Protein AF-A0A421FD03-F1 (afdb_monomer_lite)

Structure (mmCIF, N/CA/C/O backbone):
data_AF-A0A421FD03-F1
#
_entry.id   AF-A0A421FD03-F1
#
loop_
_atom_site.group_PDB
_atom_site.id
_atom_site.type_symbol
_atom_site.label_atom_id
_atom_site.label_alt_id
_atom_site.label_comp_id
_atom_site.label_asym_id
_atom_site.label_entity_id
_atom_site.label_seq_id
_atom_site.pdbx_PDB_ins_code
_atom_site.Cartn_x
_atom_site.Cartn_y
_atom_site.Cartn_z
_atom_site.occupancy
_atom_site.B_iso_or_equiv
_atom_site.auth_seq_id
_atom_site.auth_comp_id
_atom_site.auth_asym_id
_atom_site.auth_atom_id
_atom_site.pdbx_PDB_model_num
ATOM 1 N N . MET A 1 1 ? 18.361 15.187 17.258 1.00 56.22 1 MET A N 1
ATOM 2 C CA . MET A 1 1 ? 17.135 15.905 16.854 1.00 56.22 1 MET A CA 1
ATOM 3 C C . MET A 1 1 ? 16.305 14.905 16.078 1.00 56.22 1 MET A C 1
ATOM 5 O O . MET A 1 1 ? 16.911 14.245 15.240 1.00 56.22 1 MET A O 1
ATOM 9 N N . PRO A 1 2 ? 15.013 14.724 16.385 1.00 76.81 2 PRO A N 1
ATOM 10 C CA . PRO A 1 2 ? 14.154 13.883 15.561 1.00 76.81 2 PRO A CA 1
ATOM 11 C C . PRO A 1 2 ? 14.148 14.443 14.135 1.00 76.81 2 PRO A C 1
ATOM 13 O O . PRO A 1 2 ? 13.981 15.648 13.941 1.00 76.81 2 PRO A O 1
ATOM 16 N N . HIS A 1 3 ? 14.430 13.586 13.161 1.00 87.69 3 HIS A N 1
ATOM 17 C CA . HIS A 1 3 ? 14.446 13.934 11.747 1.00 87.69 3 HIS A CA 1
ATOM 18 C C . HIS A 1 3 ? 13.138 13.447 11.127 1.00 87.69 3 HIS A C 1
ATOM 20 O O . HIS A 1 3 ? 12.757 12.291 11.304 1.00 87.69 3 HIS A O 1
ATOM 26 N N . GLN A 1 4 ? 12.413 14.364 10.490 1.00 92.38 4 GLN A N 1
ATOM 27 C CA . GLN A 1 4 ? 11.148 14.062 9.832 1.00 92.38 4 GLN A CA 1
ATOM 28 C C . GLN A 1 4 ? 11.436 13.356 8.506 1.00 92.38 4 GLN A C 1
ATOM 30 O O . GLN A 1 4 ? 12.135 13.903 7.657 1.00 92.38 4 GLN A O 1
ATOM 35 N N . VAL A 1 5 ? 10.883 12.158 8.334 1.00 87.88 5 VAL A N 1
ATOM 36 C CA . VAL A 1 5 ? 11.030 11.343 7.120 1.00 87.88 5 VAL A CA 1
ATOM 37 C C . VAL A 1 5 ? 9.892 11.606 6.149 1.00 87.88 5 VAL A C 1
ATOM 39 O O . VAL A 1 5 ? 10.114 11.700 4.944 1.00 87.88 5 VAL A O 1
ATOM 42 N N . LEU A 1 6 ? 8.669 11.724 6.670 1.00 85.44 6 LEU A N 1
ATOM 43 C CA . LEU A 1 6 ? 7.468 11.866 5.860 1.00 85.44 6 LEU A CA 1
ATOM 44 C C . LEU A 1 6 ? 6.515 12.891 6.471 1.00 85.44 6 LEU A C 1
ATOM 46 O O . LEU A 1 6 ? 6.323 12.952 7.686 1.00 85.44 6 LEU A O 1
ATOM 50 N N . ASN A 1 7 ? 5.894 13.671 5.594 1.00 89.94 7 ASN A N 1
ATOM 51 C CA . ASN A 1 7 ? 4.705 14.454 5.887 1.00 89.94 7 ASN A CA 1
ATOM 52 C C . ASN A 1 7 ? 3.625 14.039 4.883 1.00 89.94 7 ASN A C 1
ATOM 54 O O . ASN A 1 7 ? 3.782 14.291 3.686 1.00 89.94 7 ASN A O 1
ATOM 58 N N . TYR A 1 8 ? 2.584 13.356 5.352 1.00 84.50 8 TYR A N 1
ATOM 59 C CA . TYR A 1 8 ? 1.510 12.824 4.522 1.00 84.50 8 TYR A CA 1
ATOM 60 C C . TYR A 1 8 ? 0.158 13.196 5.128 1.00 84.50 8 TYR A C 1
ATOM 62 O O . TYR A 1 8 ? -0.300 12.563 6.079 1.00 84.50 8 TYR A O 1
ATOM 70 N N . HIS A 1 9 ? -0.473 14.229 4.563 1.00 88.88 9 HIS A N 1
ATOM 71 C CA . HIS A 1 9 ? -1.693 14.838 5.102 1.00 88.88 9 HIS A CA 1
ATOM 72 C C . HIS A 1 9 ? -1.522 15.212 6.583 1.00 88.88 9 HIS A C 1
ATOM 74 O O . HIS A 1 9 ? -0.657 16.025 6.904 1.00 88.88 9 HIS A O 1
ATOM 80 N N . ASP A 1 10 ? -2.313 14.609 7.467 1.00 83.75 10 ASP A N 1
ATOM 81 C CA . ASP A 1 10 ? -2.301 14.893 8.901 1.00 83.75 10 ASP A CA 1
ATOM 82 C C . ASP A 1 10 ? -1.266 14.048 9.665 1.00 83.75 10 ASP A C 1
ATOM 84 O O . ASP A 1 10 ? -1.161 14.148 10.886 1.00 83.75 10 ASP A O 1
ATOM 88 N N . VAL A 1 11 ? -0.466 13.235 8.961 1.00 89.75 11 VAL A N 1
ATOM 89 C CA . VAL A 1 11 ? 0.514 12.330 9.572 1.00 89.75 11 VAL A CA 1
ATOM 90 C C . VAL A 1 11 ? 1.939 12.790 9.318 1.00 89.75 11 VAL A C 1
ATOM 92 O O . VAL A 1 11 ? 2.369 13.003 8.182 1.00 89.75 11 VAL A O 1
ATOM 95 N N . GLN A 1 12 ? 2.712 12.874 10.397 1.00 91.56 12 GLN A N 1
ATOM 96 C CA . GLN A 1 12 ? 4.143 13.141 10.356 1.00 91.56 12 GLN A CA 1
ATOM 97 C C . GLN A 1 12 ? 4.885 11.924 10.897 1.00 91.56 12 GLN A C 1
ATOM 99 O O . GLN A 1 12 ? 4.678 11.538 12.043 1.00 91.56 12 GLN A O 1
ATOM 104 N N . LEU A 1 13 ? 5.752 11.336 10.072 1.00 89.81 13 LEU A N 1
ATOM 105 C CA . LEU A 1 13 ? 6.636 10.256 10.502 1.00 89.81 13 LEU A CA 1
ATOM 106 C C . LEU A 1 13 ? 8.055 10.783 10.664 1.00 89.81 13 LEU A C 1
ATOM 108 O O . LEU A 1 13 ? 8.599 11.441 9.771 1.00 89.81 13 LEU A O 1
ATOM 112 N N . TYR A 1 14 ? 8.670 10.438 11.784 1.00 92.56 14 TYR A N 1
ATOM 113 C CA . TYR A 1 14 ? 10.080 10.654 12.068 1.00 92.56 14 TYR A CA 1
ATOM 114 C C . TYR A 1 14 ? 10.869 9.354 11.891 1.00 92.56 14 TYR A C 1
ATOM 116 O O . TYR A 1 14 ? 10.292 8.269 11.813 1.00 92.56 14 TYR A O 1
ATOM 124 N N . ASP A 1 15 ? 12.202 9.446 11.876 1.00 90.62 15 ASP A N 1
ATOM 125 C CA . ASP A 1 15 ? 13.085 8.271 11.778 1.00 90.62 15 ASP A CA 1
ATOM 126 C C . ASP A 1 15 ? 12.716 7.181 12.803 1.00 90.62 15 ASP A C 1
ATOM 128 O O . ASP A 1 15 ? 12.777 5.992 12.496 1.00 90.62 15 ASP A O 1
ATOM 132 N N . SER A 1 16 ? 12.304 7.581 14.013 1.00 91.31 16 SER A N 1
ATOM 133 C CA . SER A 1 16 ? 11.880 6.663 15.074 1.00 91.31 16 SER A CA 1
ATOM 134 C C . SER A 1 16 ? 10.619 5.880 14.732 1.00 91.31 16 SER A C 1
ATOM 136 O O . SER A 1 16 ? 10.535 4.720 15.109 1.00 91.31 16 SER A O 1
ATOM 138 N N . ASP A 1 17 ? 9.667 6.488 14.022 1.00 90.88 17 ASP A N 1
ATOM 139 C CA . ASP A 1 17 ? 8.418 5.830 13.627 1.00 90.88 17 ASP A CA 1
ATOM 140 C C . ASP A 1 17 ? 8.682 4.861 12.469 1.00 90.88 17 ASP A C 1
ATOM 142 O O . ASP A 1 17 ? 8.240 3.716 12.479 1.00 90.88 17 ASP A O 1
ATOM 146 N N . VAL A 1 18 ? 9.480 5.297 11.487 1.00 85.69 18 VAL A N 1
ATOM 147 C CA . VAL A 1 18 ? 9.832 4.483 10.314 1.00 85.69 18 VAL A CA 1
ATOM 148 C C . VAL A 1 18 ? 10.676 3.264 10.707 1.00 85.69 18 VAL A C 1
ATOM 150 O O . VAL A 1 18 ? 10.530 2.186 10.126 1.00 85.69 18 VAL A O 1
ATOM 153 N N . ALA A 1 19 ? 11.526 3.397 11.729 1.00 86.12 19 ALA A N 1
ATOM 154 C CA . ALA A 1 19 ? 12.317 2.290 12.258 1.00 86.12 19 ALA A CA 1
ATOM 155 C C . ALA A 1 19 ? 11.452 1.135 12.802 1.00 86.12 19 ALA A C 1
ATOM 157 O O . ALA A 1 19 ? 11.894 -0.017 12.762 1.00 86.12 19 ALA A O 1
ATOM 158 N N . LEU A 1 20 ? 10.219 1.401 13.251 1.00 85.31 20 LEU A N 1
ATOM 159 C CA . LEU A 1 20 ? 9.311 0.371 13.776 1.00 85.31 20 LEU A CA 1
ATOM 160 C C . LEU A 1 20 ? 8.900 -0.635 12.694 1.00 85.31 20 LEU A C 1
ATOM 162 O O . LEU A 1 20 ? 8.799 -1.817 12.975 1.00 85.31 20 LEU A O 1
ATOM 166 N N . PHE A 1 21 ? 8.776 -0.211 11.432 1.00 78.94 21 PHE A N 1
ATOM 167 C CA . PHE A 1 21 ? 8.407 -1.102 10.319 1.00 78.94 21 PHE A CA 1
ATOM 168 C C . PHE A 1 21 ? 9.503 -2.096 9.917 1.00 78.94 21 PHE A C 1
ATOM 170 O O . PHE A 1 21 ? 9.254 -3.049 9.184 1.00 78.94 21 PHE A O 1
ATOM 177 N N . SER A 1 22 ? 10.745 -1.843 10.328 1.00 73.69 22 SER A N 1
ATOM 178 C CA . SER A 1 22 ? 11.909 -2.665 9.969 1.00 73.69 22 SER A CA 1
ATOM 179 C C . SER A 1 22 ? 12.529 -3.373 11.170 1.00 73.69 22 SER A C 1
ATOM 181 O O . SER A 1 22 ? 13.448 -4.179 11.013 1.00 73.69 22 SER A O 1
ATOM 183 N N . SER A 1 23 ? 12.013 -3.098 12.363 1.00 62.69 23 SER A N 1
ATOM 184 C CA . SER A 1 23 ? 12.397 -3.750 13.601 1.00 62.69 23 SER A CA 1
ATOM 185 C C . SER A 1 23 ? 11.237 -4.619 14.080 1.00 62.69 23 SER A C 1
ATOM 187 O O . SER A 1 23 ? 10.081 -4.336 13.808 1.00 62.69 23 SER A O 1
ATOM 189 N N . GLN A 1 24 ? 11.538 -5.719 14.764 1.00 75.25 24 GLN A N 1
ATOM 190 C CA . GLN A 1 24 ? 10.534 -6.604 15.372 1.00 75.25 24 GLN A CA 1
ATOM 191 C C . GLN A 1 24 ? 9.916 -5.925 16.613 1.00 75.25 24 GLN A C 1
ATOM 193 O O . GLN A 1 24 ? 10.058 -6.407 17.737 1.00 75.25 24 GLN A O 1
ATOM 198 N N . GLN A 1 25 ? 9.355 -4.731 16.422 1.00 78.25 25 GLN A N 1
ATOM 199 C CA . GLN A 1 25 ? 8.838 -3.820 17.437 1.00 78.25 25 GLN A CA 1
ATOM 200 C C . GLN A 1 25 ? 7.382 -3.474 17.135 1.00 78.25 25 GLN A C 1
ATOM 202 O O . GLN A 1 25 ? 6.924 -3.585 16.001 1.00 78.25 25 GLN A O 1
ATOM 207 N N . TRP A 1 26 ? 6.659 -3.032 18.161 1.00 83.50 26 TRP A N 1
ATOM 208 C CA . TRP A 1 26 ? 5.288 -2.567 18.001 1.00 83.50 26 TRP A CA 1
ATOM 209 C C . TRP A 1 26 ? 5.232 -1.285 17.189 1.00 83.50 26 TRP A C 1
ATOM 211 O O . TRP A 1 26 ? 5.995 -0.349 17.438 1.00 83.50 26 TRP A O 1
ATOM 221 N N . LEU A 1 27 ? 4.277 -1.233 16.263 1.00 88.81 27 LEU A N 1
ATOM 222 C CA . LEU A 1 27 ? 3.885 0.021 15.643 1.00 88.81 27 LEU A CA 1
ATOM 223 C C . LEU A 1 27 ? 3.280 0.940 16.709 1.00 88.81 27 LEU A C 1
ATOM 225 O O . LEU A 1 27 ? 2.578 0.496 17.621 1.00 88.81 27 LEU A O 1
ATOM 229 N N . ASN A 1 28 ? 3.580 2.228 16.598 1.00 90.31 28 ASN A N 1
ATOM 230 C CA . ASN A 1 28 ? 2.994 3.258 17.441 1.00 90.31 28 ASN A CA 1
ATOM 231 C C . ASN A 1 28 ? 1.798 3.922 16.744 1.00 90.31 28 ASN A C 1
ATOM 233 O O . ASN A 1 28 ? 1.500 3.648 15.579 1.00 90.31 28 ASN A O 1
ATOM 237 N N . ASP A 1 29 ? 1.155 4.841 17.456 1.00 91.19 29 ASP A N 1
ATOM 238 C CA . ASP A 1 29 ? 0.006 5.617 16.994 1.00 91.19 29 ASP A CA 1
ATOM 239 C C . ASP A 1 29 ? 0.266 6.264 15.626 1.00 91.19 29 ASP A C 1
ATOM 241 O O . ASP A 1 29 ? -0.553 6.140 14.720 1.00 91.19 29 ASP A O 1
ATOM 245 N N . ASN A 1 30 ? 1.437 6.889 15.439 1.00 91.62 30 ASN A N 1
ATOM 246 C CA . ASN A 1 30 ? 1.811 7.550 14.185 1.00 91.62 30 ASN A CA 1
ATOM 247 C C . ASN A 1 30 ? 1.924 6.564 13.015 1.00 91.62 30 ASN A C 1
ATOM 249 O O . ASN A 1 30 ? 1.459 6.858 11.915 1.00 91.62 30 ASN A O 1
ATOM 253 N N . ALA A 1 31 ? 2.531 5.396 13.239 1.00 90.81 31 ALA A N 1
ATOM 254 C CA . ALA A 1 31 ? 2.685 4.358 12.225 1.00 90.81 31 ALA A CA 1
ATOM 255 C C . ALA A 1 31 ? 1.331 3.759 11.805 1.00 90.81 31 ALA A C 1
ATOM 257 O O . ALA A 1 31 ? 1.082 3.578 10.611 1.00 90.81 31 ALA A O 1
ATOM 258 N N . ILE A 1 32 ? 0.439 3.508 12.768 1.00 90.69 32 ILE A N 1
ATOM 259 C CA . ILE A 1 32 ? -0.921 3.021 12.497 1.00 90.69 32 ILE A CA 1
ATOM 260 C C . ILE A 1 32 ? -1.730 4.097 11.769 1.00 90.69 32 ILE A C 1
ATOM 262 O O . ILE A 1 32 ? -2.330 3.820 10.729 1.00 90.69 32 ILE A O 1
ATOM 266 N N . ASN A 1 33 ? -1.695 5.339 12.257 1.00 92.69 33 ASN A N 1
ATOM 267 C CA . ASN A 1 33 ? -2.396 6.462 11.640 1.00 92.69 33 ASN A CA 1
ATOM 268 C C . ASN A 1 33 ? -1.928 6.706 10.201 1.00 92.69 33 ASN A C 1
ATOM 270 O O . ASN A 1 33 ? -2.748 6.928 9.315 1.00 92.69 33 ASN A O 1
ATOM 274 N N . PHE A 1 34 ? -0.621 6.591 9.937 1.00 92.75 34 PHE A N 1
ATOM 275 C CA . PHE A 1 34 ? -0.081 6.676 8.581 1.00 92.75 34 PHE A CA 1
ATOM 276 C C . PHE A 1 34 ? -0.762 5.685 7.640 1.00 92.75 34 PHE A C 1
ATOM 278 O O . PHE A 1 34 ? -1.205 6.077 6.561 1.00 92.75 34 PHE A O 1
ATOM 285 N N . TYR A 1 35 ? -0.880 4.419 8.043 1.00 89.19 35 TYR A N 1
ATOM 286 C CA . TYR A 1 35 ? -1.516 3.408 7.207 1.00 89.19 35 TYR A CA 1
ATOM 287 C C . TYR A 1 35 ? -3.012 3.679 7.002 1.00 89.19 35 TYR A C 1
ATOM 289 O O . TYR A 1 35 ? -3.505 3.592 5.876 1.00 89.19 35 TYR A O 1
ATOM 297 N N . LEU A 1 36 ? -3.732 4.064 8.059 1.00 89.69 36 LEU A N 1
ATOM 298 C CA . LEU A 1 36 ? -5.151 4.418 7.965 1.00 89.69 36 LEU A CA 1
ATOM 299 C C . LEU A 1 36 ? -5.376 5.608 7.027 1.00 89.69 36 LEU A C 1
ATOM 301 O O . LEU A 1 36 ? -6.232 5.550 6.145 1.00 89.69 36 LEU A O 1
ATOM 305 N N . GLN A 1 37 ? -4.560 6.653 7.140 1.00 89.44 37 GLN A N 1
ATOM 306 C CA . GLN A 1 37 ? -4.619 7.804 6.243 1.00 89.44 37 GLN A CA 1
ATOM 307 C C . GLN A 1 37 ? -4.231 7.432 4.815 1.00 89.44 37 GLN A C 1
ATOM 309 O O . GLN A 1 37 ? -4.898 7.832 3.863 1.00 89.44 37 GLN A O 1
ATOM 314 N N . TYR A 1 38 ? -3.205 6.604 4.631 1.00 88.50 38 TYR A N 1
ATOM 315 C CA . TYR A 1 38 ? -2.859 6.077 3.317 1.00 88.50 38 TYR A CA 1
ATOM 316 C C . TYR A 1 38 ? -4.048 5.347 2.671 1.00 88.50 38 TYR A C 1
ATOM 318 O O . TYR A 1 38 ? -4.373 5.619 1.513 1.00 88.50 38 TYR A O 1
ATOM 326 N N . LEU A 1 39 ? -4.754 4.486 3.412 1.00 83.38 39 LEU A N 1
ATOM 327 C CA . LEU A 1 39 ? -5.961 3.812 2.926 1.00 83.38 39 LEU A CA 1
ATOM 328 C C . LEU A 1 39 ? -7.092 4.792 2.600 1.00 83.38 39 LEU A C 1
ATOM 330 O O . LEU A 1 39 ? -7.674 4.692 1.520 1.00 83.38 39 LEU A O 1
ATOM 334 N N . ALA A 1 40 ? -7.384 5.746 3.488 1.00 84.81 40 ALA A N 1
ATOM 335 C CA . ALA A 1 40 ? -8.441 6.735 3.280 1.00 84.81 40 ALA A CA 1
ATOM 336 C C . ALA A 1 40 ? -8.240 7.509 1.967 1.00 84.81 40 ALA A C 1
ATOM 338 O O . ALA A 1 40 ? -9.164 7.627 1.158 1.00 84.81 40 ALA A O 1
ATOM 339 N N . GLN A 1 41 ? -7.008 7.967 1.723 1.00 83.56 41 GLN A N 1
ATOM 340 C CA . GLN A 1 41 ? -6.664 8.762 0.544 1.00 83.56 41 GLN A CA 1
ATOM 341 C C . GLN A 1 41 ? -6.605 7.921 -0.739 1.00 83.56 41 GLN A C 1
ATOM 343 O O . GLN A 1 41 ? -7.044 8.370 -1.794 1.00 83.56 41 GLN A O 1
ATOM 348 N N . THR A 1 42 ? -6.096 6.686 -0.673 1.00 79.44 42 THR A N 1
ATOM 349 C CA . THR A 1 42 ? -5.916 5.842 -1.872 1.00 79.44 42 THR A CA 1
ATOM 350 C C . THR A 1 42 ? -7.169 5.086 -2.297 1.00 79.44 42 THR A C 1
ATOM 352 O O . THR A 1 42 ? -7.296 4.714 -3.465 1.00 79.44 42 THR A O 1
ATOM 355 N N . ARG A 1 43 ? -8.096 4.829 -1.369 1.00 75.62 43 ARG A N 1
ATOM 356 C CA . ARG A 1 43 ? -9.335 4.085 -1.636 1.00 75.62 43 ARG A CA 1
ATOM 357 C C . ARG A 1 43 ? -10.571 4.980 -1.762 1.00 75.62 43 ARG A C 1
ATOM 359 O O . ARG A 1 43 ? -11.627 4.463 -2.110 1.00 75.62 43 ARG A O 1
ATOM 366 N N . CYS A 1 44 ? -10.440 6.291 -1.531 1.00 60.22 44 CYS A N 1
ATOM 367 C CA . CYS A 1 44 ? -11.521 7.284 -1.617 1.00 60.22 44 CYS A CA 1
ATOM 368 C C . CYS A 1 44 ? -12.774 6.890 -0.808 1.00 60.22 44 CYS A C 1
ATOM 370 O O . CYS A 1 44 ? -13.896 6.941 -1.312 1.00 60.22 44 CYS A O 1
ATOM 372 N N . LEU A 1 45 ? -12.581 6.476 0.445 1.00 71.88 45 LEU A N 1
ATOM 373 C CA . LEU A 1 45 ? -13.636 5.900 1.284 1.00 71.88 45 LEU A CA 1
ATOM 374 C C . LEU A 1 45 ? -14.461 6.985 2.001 1.00 71.88 45 LEU A C 1
ATOM 376 O O . LEU A 1 45 ? -14.266 7.245 3.183 1.00 71.88 45 LEU A O 1
ATOM 380 N N . SER A 1 46 ? -15.377 7.659 1.303 1.00 81.50 46 SER A N 1
ATOM 381 C CA . SER A 1 46 ? -16.152 8.769 1.895 1.00 81.50 46 SER A CA 1
ATOM 382 C C . SER A 1 46 ? -17.130 8.350 3.008 1.00 81.50 46 SER A C 1
ATOM 384 O O . SER A 1 46 ? -17.451 9.151 3.892 1.00 81.50 46 SER A O 1
ATOM 386 N N . ASP A 1 47 ? -17.604 7.106 2.962 1.00 89.06 47 ASP A N 1
ATOM 387 C CA . ASP A 1 47 ? -18.579 6.493 3.873 1.00 89.06 47 ASP A CA 1
ATOM 388 C C . ASP A 1 47 ? -17.940 5.565 4.923 1.00 89.06 47 ASP A C 1
ATOM 390 O O . ASP A 1 47 ? -18.651 5.005 5.762 1.00 89.06 47 ASP A O 1
ATOM 394 N N . VAL A 1 48 ? -16.608 5.441 4.925 1.00 91.75 48 VAL A N 1
ATOM 395 C CA . VAL A 1 48 ? -15.854 4.668 5.920 1.00 91.75 48 VAL A CA 1
ATOM 396 C C . VAL A 1 48 ? -15.057 5.615 6.806 1.00 91.75 48 VAL A C 1
ATOM 398 O O . VAL A 1 48 ? -14.325 6.477 6.325 1.00 91.75 48 VAL A O 1
ATOM 401 N N . LEU A 1 49 ? -15.185 5.452 8.118 1.00 94.69 49 LEU A N 1
ATOM 402 C CA . LEU A 1 49 ? -14.342 6.127 9.091 1.00 94.69 49 LEU A CA 1
ATOM 403 C C . LEU A 1 49 ? -13.162 5.220 9.426 1.00 94.69 49 LEU A C 1
ATOM 405 O O . LEU A 1 49 ? -13.355 4.123 9.940 1.00 94.69 49 LEU A O 1
ATOM 409 N N . LEU A 1 50 ? -11.949 5.700 9.169 1.00 94.06 50 LEU A N 1
ATOM 410 C CA . LEU A 1 50 ? -10.719 5.129 9.708 1.00 94.06 50 LEU A CA 1
ATOM 411 C C . LEU A 1 50 ? -10.261 6.050 10.840 1.00 94.06 50 LEU A C 1
ATOM 413 O O . LEU A 1 50 ? -9.754 7.139 10.579 1.00 94.06 50 LEU A O 1
ATOM 417 N N . MET A 1 51 ? -10.544 5.670 12.084 1.00 94.81 51 MET A N 1
ATOM 418 C CA . MET A 1 51 ? -10.336 6.552 13.231 1.00 94.81 51 MET A CA 1
ATOM 419 C C . MET A 1 51 ? -8.854 6.605 13.610 1.00 94.81 51 MET A C 1
ATOM 421 O O . MET A 1 51 ? -8.210 5.575 13.781 1.00 94.81 51 MET A O 1
ATOM 425 N N . ASP A 1 52 ? -8.317 7.812 13.755 1.00 94.00 52 ASP A N 1
ATOM 426 C CA . ASP A 1 52 ? -6.947 8.042 14.216 1.00 94.00 52 ASP A CA 1
ATOM 427 C C . ASP A 1 52 ? -6.786 7.551 15.677 1.00 94.00 52 ASP A C 1
ATOM 429 O O . ASP A 1 52 ? -7.619 7.905 16.521 1.00 94.00 52 ASP A O 1
ATOM 433 N N . PRO A 1 53 ? -5.738 6.770 16.019 1.00 93.25 53 PRO A N 1
ATOM 434 C CA . PRO A 1 53 ? -5.475 6.338 17.395 1.00 93.25 53 PRO A CA 1
ATOM 435 C C . PRO A 1 53 ? -5.465 7.479 18.428 1.00 93.25 53 PRO A C 1
ATOM 437 O O . PRO A 1 53 ? -5.960 7.317 19.545 1.00 93.25 53 PRO A O 1
ATOM 440 N N . SER A 1 54 ? -4.974 8.664 18.057 1.00 91.81 54 SER A N 1
ATOM 441 C CA . SER A 1 54 ? -4.964 9.848 18.923 1.00 91.81 54 SER A CA 1
ATOM 442 C C . SER A 1 54 ? -6.369 10.403 19.183 1.00 91.81 54 SER A C 1
ATOM 444 O O . SER A 1 54 ? -6.649 10.886 20.281 1.00 91.81 54 SER A O 1
ATOM 446 N N . VAL A 1 55 ? -7.285 10.267 18.220 1.00 93.56 55 VAL A N 1
ATOM 447 C CA . VAL A 1 55 ? -8.703 10.625 18.370 1.00 93.56 55 VAL A CA 1
ATOM 448 C C . VAL A 1 55 ? -9.403 9.611 19.278 1.00 93.56 55 VAL A C 1
ATOM 450 O O . VAL A 1 55 ? -10.209 10.013 20.113 1.00 93.56 55 VAL A O 1
ATOM 453 N N . VAL A 1 56 ? -9.060 8.319 19.196 1.00 95.19 56 VAL A N 1
ATOM 454 C CA . VAL A 1 56 ? -9.554 7.302 20.150 1.00 95.19 56 VAL A CA 1
ATOM 455 C C . VAL A 1 56 ? -9.076 7.617 21.571 1.00 95.19 56 VAL A C 1
ATOM 457 O O . VAL A 1 56 ? -9.862 7.584 22.515 1.00 95.19 56 VAL A O 1
ATOM 460 N N . SER A 1 57 ? -7.805 7.991 21.729 1.00 92.56 57 SER A N 1
ATOM 461 C CA . SER A 1 57 ? -7.249 8.424 23.017 1.00 92.56 57 SER A CA 1
ATOM 462 C C . SER A 1 57 ? -7.944 9.686 23.552 1.00 92.56 57 SER A C 1
ATOM 464 O O . SER A 1 57 ? -8.282 9.758 24.734 1.00 92.56 57 SER A O 1
ATOM 466 N N . CYS A 1 58 ? -8.231 10.661 22.681 1.00 92.31 58 CYS A N 1
ATOM 467 C CA . CYS A 1 58 ? -9.019 11.848 23.019 1.00 92.31 58 CYS A CA 1
ATOM 468 C C . CYS A 1 58 ? -10.419 11.470 23.528 1.00 92.31 58 CYS A C 1
ATOM 470 O O . CYS A 1 58 ? -10.787 11.849 24.639 1.00 92.31 58 CYS A O 1
ATOM 472 N N . LEU A 1 59 ? -11.139 10.627 22.781 1.00 94.50 59 LEU A N 1
ATOM 473 C CA . LEU A 1 59 ? -12.463 10.124 23.151 1.00 94.50 59 LEU A CA 1
ATOM 474 C C . LEU A 1 59 ? -12.470 9.467 24.541 1.00 94.50 59 LEU A C 1
ATOM 476 O O . LEU A 1 59 ? -13.390 9.675 25.322 1.00 94.50 59 LEU A O 1
ATOM 480 N N . LEU A 1 60 ? -11.451 8.665 24.855 1.00 93.69 60 LEU A N 1
ATOM 481 C CA . LEU A 1 60 ? -11.403 7.885 26.093 1.00 93.69 60 LEU A CA 1
ATOM 482 C C . LEU A 1 60 ? -10.969 8.662 27.338 1.00 93.69 60 LEU A C 1
ATOM 484 O O . LEU A 1 60 ? -11.197 8.171 28.450 1.00 93.69 60 LEU A O 1
ATOM 488 N N . HIS A 1 61 ? -10.262 9.778 27.171 1.00 89.88 61 HIS A N 1
ATOM 489 C CA . HIS A 1 61 ? -9.562 10.426 28.281 1.00 89.88 61 HIS A CA 1
ATOM 490 C C . HIS A 1 61 ? -9.740 11.939 28.376 1.00 89.88 61 HIS A C 1
ATOM 492 O O . HIS A 1 61 ? -9.285 12.522 29.358 1.00 89.88 61 HIS A O 1
ATOM 498 N N . GLN A 1 62 ? -10.314 12.574 27.357 1.00 89.25 62 GLN A N 1
ATOM 499 C CA . GLN A 1 62 ? -10.501 14.024 27.316 1.00 89.25 62 GLN A CA 1
ATOM 500 C C . GLN A 1 62 ? -11.968 14.423 27.143 1.00 89.25 62 GLN A C 1
ATOM 502 O O . GLN A 1 62 ? -12.287 15.554 27.471 1.00 89.25 62 GLN A O 1
ATOM 507 N N . CYS A 1 63 ? -12.847 13.528 26.673 1.00 91.44 63 CYS A N 1
ATOM 508 C CA . CYS A 1 63 ? -14.281 13.803 26.566 1.00 91.44 63 CYS A CA 1
ATOM 509 C C . CYS A 1 63 ? -15.026 13.431 27.860 1.00 91.44 63 CYS A C 1
ATOM 511 O O . CYS A 1 63 ? -15.215 12.251 28.174 1.00 91.44 63 CYS A O 1
ATOM 513 N N . GLU A 1 64 ? -15.502 14.439 28.582 1.00 90.12 64 GLU A N 1
ATOM 514 C CA . GLU A 1 64 ? -16.304 14.329 29.804 1.00 90.12 64 GLU A CA 1
ATOM 515 C C . GLU A 1 64 ? -17.711 14.931 29.632 1.00 90.12 64 GLU A C 1
ATOM 517 O O . GLU A 1 64 ? -18.666 14.419 30.224 1.00 90.12 64 GLU A O 1
ATOM 522 N N . GLU A 1 65 ? -17.858 15.972 28.803 1.00 90.94 65 GLU A N 1
ATOM 523 C CA . GLU A 1 65 ? -19.102 16.735 28.621 1.00 90.94 65 GLU A CA 1
ATOM 524 C C . GLU A 1 65 ? -19.747 16.526 27.235 1.00 90.94 65 GLU A C 1
ATOM 526 O O . GLU A 1 65 ? -19.087 16.200 26.251 1.00 90.94 65 GLU A O 1
ATOM 531 N N . GLU A 1 66 ? -21.075 16.680 27.146 1.00 88.75 66 GLU A N 1
ATOM 532 C CA . GLU A 1 66 ? -21.870 16.378 25.938 1.00 88.75 66 GLU A CA 1
ATOM 533 C C . GLU A 1 66 ? -21.447 17.199 24.706 1.00 88.75 66 GLU A C 1
ATOM 535 O O . GLU A 1 66 ? -21.478 16.694 23.582 1.00 88.75 66 GLU A O 1
ATOM 540 N N . ASP A 1 67 ? -21.025 18.446 24.906 1.00 90.44 67 ASP A N 1
ATOM 541 C CA . ASP A 1 67 ? -20.520 19.325 23.853 1.00 90.44 67 ASP A CA 1
ATOM 542 C C . ASP A 1 67 ? -19.166 18.861 23.297 1.00 90.44 67 ASP A C 1
ATOM 544 O O . ASP A 1 67 ? -18.976 18.891 22.083 1.00 90.44 67 ASP A O 1
ATOM 548 N N . GLU A 1 68 ? -18.271 18.330 24.134 1.00 93.31 68 GLU A N 1
ATOM 549 C CA . GLU A 1 68 ? -16.994 17.750 23.692 1.00 93.31 68 GLU A CA 1
ATOM 550 C C . GLU A 1 68 ? -17.209 16.522 22.793 1.00 93.31 68 GLU A C 1
ATOM 552 O O . GLU A 1 68 ? -16.555 16.380 21.754 1.00 93.31 68 GLU A O 1
ATOM 557 N N . TYR A 1 69 ? -18.164 15.652 23.148 1.00 93.50 69 TYR A N 1
ATOM 558 C CA . TYR A 1 69 ? -18.564 14.534 22.286 1.00 93.50 69 TYR A CA 1
ATOM 559 C C . TYR A 1 69 ? -19.176 15.035 20.971 1.00 93.50 69 TYR A C 1
ATOM 561 O O . TYR A 1 69 ? -18.859 14.504 19.905 1.00 93.50 69 TYR A O 1
ATOM 569 N N . ALA A 1 70 ? -20.036 16.056 21.017 1.00 90.75 70 ALA A N 1
ATOM 570 C CA . ALA A 1 70 ? -20.671 16.607 19.822 1.00 90.75 70 ALA A CA 1
ATOM 571 C C . ALA A 1 70 ? -19.649 17.234 18.857 1.00 90.75 70 ALA A C 1
ATOM 573 O O . ALA A 1 70 ? -19.717 16.988 17.648 1.00 90.75 70 ALA A O 1
ATOM 574 N N . ASP A 1 71 ? -18.676 17.982 19.380 1.00 92.12 71 ASP A N 1
ATOM 575 C CA . ASP A 1 71 ? -17.596 18.586 18.598 1.00 92.12 71 ASP A CA 1
ATOM 576 C C . ASP A 1 71 ? -16.716 17.513 17.942 1.00 92.12 71 ASP A C 1
ATOM 578 O O . ASP A 1 71 ? -16.450 17.572 16.733 1.00 92.12 71 ASP A O 1
ATOM 582 N N . LEU A 1 72 ? -16.322 16.484 18.702 1.00 93.94 72 LEU A N 1
ATOM 583 C CA . LEU A 1 72 ? -15.524 15.373 18.184 1.00 93.94 72 LEU A CA 1
ATOM 584 C C . LEU A 1 72 ? -16.278 14.600 17.092 1.00 93.94 72 LEU A C 1
ATOM 586 O O . LEU A 1 72 ? -15.740 14.350 16.012 1.00 93.94 72 LEU A O 1
ATOM 590 N N . ALA A 1 73 ? -17.545 14.260 17.333 1.00 92.31 73 ALA A N 1
ATOM 591 C CA . ALA A 1 73 ? -18.381 13.537 16.378 1.00 92.31 73 ALA A CA 1
ATOM 592 C C . ALA A 1 73 ? -18.644 14.351 15.099 1.00 92.31 73 ALA A C 1
ATOM 594 O O . ALA A 1 73 ? -18.676 13.792 13.995 1.00 92.31 73 ALA A O 1
ATOM 595 N N . GLY A 1 74 ? -18.803 15.671 15.239 1.00 90.62 74 GLY A N 1
ATOM 596 C CA . GLY A 1 74 ? -18.926 16.612 14.130 1.00 90.62 74 GLY A CA 1
ATOM 597 C C . GLY A 1 74 ? -17.677 16.631 13.250 1.00 90.62 74 GLY A C 1
ATOM 598 O O . GLY A 1 74 ? -17.793 16.526 12.028 1.00 90.62 74 GLY A O 1
ATOM 599 N N . GLY A 1 75 ? -16.488 16.675 13.861 1.00 91.19 75 GLY A N 1
ATOM 600 C CA . GLY A 1 75 ? -15.206 16.603 13.149 1.00 91.19 75 GLY A CA 1
ATOM 601 C C . GLY A 1 75 ? -15.010 15.300 12.364 1.00 91.19 75 GLY A C 1
ATOM 602 O O . GLY A 1 75 ? -14.411 15.310 11.290 1.00 91.19 75 GLY A O 1
ATOM 603 N N . LEU A 1 76 ? -15.573 14.191 12.852 1.00 92.62 76 LEU A N 1
ATOM 604 C CA . LEU A 1 76 ? -15.507 12.877 12.200 1.00 92.62 76 LEU A CA 1
ATOM 605 C C . LEU A 1 76 ? -16.578 12.666 11.115 1.00 92.62 76 LEU A C 1
ATOM 607 O O . LEU A 1 76 ? -16.571 11.634 10.438 1.00 92.62 76 LEU A O 1
ATOM 611 N N . ALA A 1 77 ? -17.504 13.620 10.942 1.00 92.38 77 ALA A N 1
ATOM 612 C CA . ALA A 1 77 ? -18.648 13.518 10.032 1.00 92.38 77 ALA A CA 1
ATOM 613 C C . ALA A 1 77 ? -19.414 12.189 10.199 1.00 92.38 77 ALA A C 1
ATOM 615 O O . ALA A 1 77 ? -19.771 11.518 9.227 1.00 92.38 77 ALA A O 1
ATOM 616 N N . LEU A 1 78 ? -19.631 11.786 11.455 1.00 92.06 78 LEU A N 1
ATOM 617 C CA . LEU A 1 78 ? -20.053 10.433 11.833 1.00 92.06 78 LEU A CA 1
ATOM 618 C C . LEU A 1 78 ? -21.461 10.052 11.333 1.00 92.06 78 LEU A C 1
ATOM 620 O O . LEU A 1 78 ? -21.758 8.872 11.141 1.00 92.06 78 LEU A O 1
ATOM 624 N N . LYS A 1 79 ? -22.314 11.049 11.057 1.00 90.75 79 LYS A N 1
ATOM 625 C CA . LYS A 1 79 ? -23.637 10.863 10.430 1.00 90.75 79 LYS A CA 1
ATOM 626 C C . LYS A 1 79 ? -23.559 10.236 9.038 1.00 90.75 79 LYS A C 1
ATOM 628 O O . LYS A 1 79 ? -24.477 9.524 8.646 1.00 90.75 79 LYS A O 1
ATOM 633 N N . ASP A 1 80 ? -22.466 10.478 8.322 1.00 91.12 80 ASP A N 1
ATOM 634 C CA . ASP A 1 80 ? -22.298 10.059 6.929 1.00 91.12 80 ASP A CA 1
ATOM 635 C C . ASP A 1 80 ? -21.537 8.727 6.800 1.00 91.12 80 ASP A C 1
ATOM 637 O O . ASP A 1 80 ? -21.188 8.317 5.693 1.00 91.12 80 ASP A O 1
ATOM 641 N N . LYS A 1 81 ? -21.216 8.069 7.922 1.00 93.12 81 LYS A N 1
ATOM 642 C CA . LYS A 1 81 ? -20.338 6.892 7.966 1.00 93.12 81 LYS A CA 1
ATOM 643 C C . LYS A 1 81 ? -21.145 5.619 8.197 1.00 93.12 81 LYS A C 1
ATOM 645 O O . LYS A 1 81 ? -21.822 5.497 9.215 1.00 93.12 81 LYS A O 1
ATOM 650 N N . GLN A 1 82 ? -21.039 4.671 7.268 1.00 92.88 82 GLN A N 1
ATOM 651 C CA . GLN A 1 82 ? -21.688 3.354 7.342 1.00 92.88 82 GLN A CA 1
ATOM 652 C C . GLN A 1 82 ? -20.810 2.311 8.037 1.00 92.88 82 GLN A C 1
ATOM 654 O O . GLN A 1 82 ? -21.313 1.380 8.662 1.00 92.88 82 GLN A O 1
ATOM 659 N N . LEU A 1 83 ? -19.491 2.480 7.942 1.00 93.50 83 LEU A N 1
ATOM 660 C CA . LEU A 1 83 ? -18.501 1.574 8.506 1.00 93.50 83 LEU A CA 1
ATOM 661 C C . LEU A 1 83 ? -17.467 2.385 9.283 1.00 93.50 83 LEU A C 1
ATOM 663 O O . LEU A 1 83 ? -16.921 3.350 8.755 1.00 93.50 83 LEU A O 1
ATOM 667 N N . CYS A 1 84 ? -17.186 2.005 10.526 1.00 96.12 84 CYS A N 1
ATOM 668 C CA . CYS A 1 84 ? -16.163 2.650 11.347 1.00 96.12 84 CYS A CA 1
ATOM 669 C C . CYS A 1 84 ? -15.137 1.614 11.807 1.00 96.12 84 CYS A C 1
ATOM 671 O O . CYS A 1 84 ? -15.498 0.633 12.453 1.00 96.12 84 CYS A O 1
ATOM 673 N N . LEU A 1 85 ? -13.870 1.844 11.475 1.00 95.88 85 LEU A N 1
ATOM 674 C CA . LEU A 1 85 ? -12.718 1.073 11.921 1.00 95.88 85 LEU A CA 1
ATOM 675 C C . LEU A 1 85 ? -12.002 1.891 12.989 1.00 95.88 85 LEU A C 1
ATOM 677 O O . LEU A 1 85 ? -11.548 3.007 12.730 1.00 95.88 85 LEU A O 1
ATOM 681 N N . ILE A 1 86 ? -11.933 1.335 14.190 1.00 97.44 86 ILE A N 1
ATOM 682 C CA . ILE A 1 86 ? -11.479 2.019 15.392 1.00 97.44 86 ILE A CA 1
ATOM 683 C C . ILE A 1 86 ? -10.309 1.216 15.967 1.00 97.44 86 ILE A C 1
ATOM 685 O O . ILE A 1 86 ? -10.518 0.094 16.438 1.00 97.44 86 ILE A O 1
ATOM 689 N N . PRO A 1 87 ? -9.075 1.743 15.920 1.00 95.94 87 PRO A N 1
ATOM 690 C CA . PRO A 1 87 ? -7.931 1.111 16.561 1.00 95.94 87 PRO A CA 1
ATOM 691 C C . PRO A 1 87 ? -8.172 0.965 18.060 1.00 95.94 87 PRO A C 1
ATOM 693 O O . PRO A 1 87 ? -8.581 1.910 18.733 1.00 95.94 87 PRO A O 1
ATOM 696 N N . VAL A 1 88 ? -7.902 -0.223 18.583 1.00 95.88 88 VAL A N 1
ATOM 697 C CA . VAL A 1 88 ? -8.022 -0.531 20.004 1.00 95.88 88 VAL A CA 1
ATOM 698 C C . VAL A 1 88 ? -6.629 -0.668 20.585 1.00 95.88 88 VAL A C 1
ATOM 700 O O . VAL A 1 88 ? -5.821 -1.453 20.097 1.00 95.88 88 VAL A O 1
ATOM 703 N N . SER A 1 89 ? -6.380 0.076 21.654 1.00 93.62 89 SER A N 1
ATOM 704 C CA . SER A 1 89 ? -5.190 -0.031 22.490 1.00 93.62 89 SER A CA 1
ATOM 705 C C . SER A 1 89 ? -5.616 -0.401 23.908 1.00 93.62 89 SER A C 1
ATOM 707 O O . SER A 1 89 ? -6.662 0.039 24.384 1.00 93.62 89 SER A O 1
ATOM 709 N N . ASP A 1 90 ? -4.800 -1.194 24.595 1.00 91.81 90 ASP A N 1
ATOM 710 C CA . ASP A 1 90 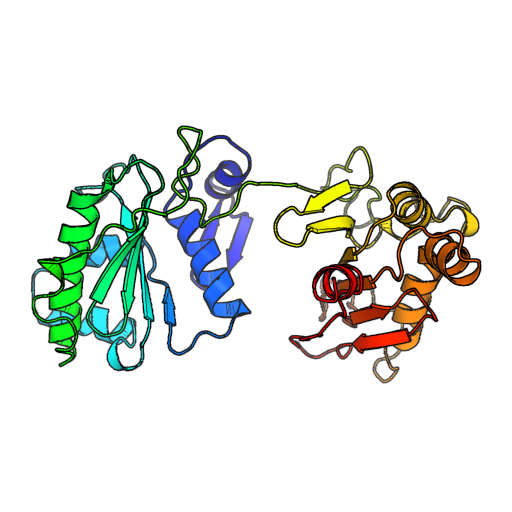? -4.889 -1.448 26.039 1.00 91.81 90 ASP A CA 1
ATOM 711 C C . ASP A 1 90 ? -4.357 -0.307 26.922 1.00 91.81 90 ASP A C 1
ATOM 713 O O . ASP A 1 90 ? -4.282 -0.457 28.140 1.00 91.81 90 ASP A O 1
ATOM 717 N N . ASN A 1 91 ? -3.991 0.841 26.347 1.00 90.44 91 ASN A N 1
ATOM 718 C CA . ASN A 1 91 ? -3.554 1.984 27.132 1.00 90.44 91 ASN A CA 1
ATOM 719 C C . ASN A 1 91 ? -4.705 2.550 27.990 1.00 90.44 91 ASN A C 1
ATOM 721 O O . ASN A 1 91 ? -5.741 2.989 27.489 1.00 90.44 91 ASN A O 1
ATOM 725 N N . GLU A 1 92 ? -4.505 2.590 29.308 1.00 87.50 92 GLU A N 1
ATOM 726 C CA . GLU A 1 92 ? -5.518 3.052 30.260 1.00 87.50 92 GLU A CA 1
ATOM 727 C C . GLU A 1 92 ? -5.387 4.530 30.661 1.00 87.50 92 GLU A C 1
ATOM 729 O O . GLU A 1 92 ? -6.280 5.043 31.341 1.00 87.50 92 GLU A O 1
ATOM 734 N N . ALA A 1 93 ? -4.335 5.241 30.237 1.00 84.88 93 ALA A N 1
ATOM 735 C CA . ALA A 1 93 ? -4.079 6.618 30.668 1.00 84.88 93 ALA A CA 1
ATOM 736 C C . ALA A 1 93 ? -3.501 7.530 29.570 1.00 84.88 93 ALA A C 1
ATOM 738 O O . ALA A 1 93 ? -2.778 7.094 28.672 1.00 84.88 93 ALA A O 1
ATOM 739 N N . LEU A 1 94 ? -3.729 8.843 29.702 1.00 78.69 94 LEU A N 1
ATOM 740 C CA . LEU A 1 94 ? -3.068 9.855 28.869 1.00 78.69 94 LEU A CA 1
ATOM 741 C C . LEU A 1 94 ? -1.547 9.775 29.028 1.00 78.69 94 LEU A C 1
ATOM 743 O O . LEU A 1 94 ? -1.019 9.910 30.132 1.00 78.69 94 LEU A O 1
ATOM 747 N N . GLY A 1 95 ? -0.845 9.559 27.915 1.00 71.81 95 GLY A N 1
ATOM 748 C CA . GLY A 1 95 ? 0.608 9.366 27.905 1.00 71.81 95 GLY A CA 1
ATOM 749 C C . GLY A 1 95 ? 1.075 8.037 28.514 1.00 71.81 95 GLY A C 1
ATOM 750 O O . GLY A 1 95 ? 2.267 7.884 28.789 1.00 71.81 95 GLY A O 1
ATOM 751 N N . GLY A 1 96 ? 0.156 7.098 28.756 1.00 76.38 96 GLY A N 1
ATOM 752 C CA . GLY A 1 96 ? 0.479 5.730 29.139 1.00 76.38 96 GLY A CA 1
ATOM 753 C C . GLY A 1 96 ? 1.091 4.930 27.985 1.00 76.38 96 GLY A C 1
ATOM 754 O O . GLY A 1 96 ? 1.252 5.420 26.869 1.00 76.38 96 GLY A O 1
ATOM 755 N N . GLN A 1 97 ? 1.487 3.693 28.281 1.00 78.62 97 GLN A N 1
ATOM 756 C CA . GLN A 1 97 ? 2.061 2.774 27.299 1.00 78.62 97 GLN A CA 1
ATOM 757 C C . GLN A 1 97 ? 1.022 1.717 26.939 1.00 78.62 97 GLN A C 1
ATOM 759 O O . GLN A 1 97 ? 0.403 1.144 27.833 1.00 78.62 97 GLN A O 1
ATOM 764 N N . SER A 1 98 ? 0.872 1.451 25.645 1.00 85.62 98 SER A N 1
ATOM 765 C CA . SER A 1 98 ? 0.125 0.300 25.144 1.00 85.62 98 SER A CA 1
ATOM 766 C C . SER A 1 98 ? 1.046 -0.908 25.024 1.00 85.62 98 SER A C 1
ATOM 768 O O . SER A 1 98 ? 2.224 -0.755 24.687 1.00 85.62 98 SER A O 1
ATOM 770 N N . SER A 1 99 ? 0.509 -2.096 25.291 1.00 86.50 99 SER A N 1
ATOM 771 C CA . SER A 1 99 ? 1.173 -3.368 25.042 1.00 86.50 99 SER A CA 1
ATOM 772 C C . SER A 1 99 ? 0.567 -4.187 23.906 1.00 86.50 99 SER A C 1
ATOM 774 O O . SER A 1 99 ? 1.193 -5.140 23.442 1.00 86.50 99 SER A O 1
ATOM 776 N N . HIS A 1 100 ? -0.622 -3.816 23.423 1.00 91.19 100 HIS A N 1
ATOM 777 C CA . HIS A 1 100 ? -1.290 -4.558 22.363 1.00 91.19 100 HIS A CA 1
ATOM 778 C C . HIS A 1 100 ? -2.258 -3.697 21.550 1.00 91.19 100 HIS A C 1
ATOM 780 O O . HIS A 1 100 ? -3.076 -2.961 22.109 1.00 91.19 100 HIS A O 1
ATOM 786 N N . TRP A 1 101 ? -2.209 -3.859 20.228 1.00 93.44 101 TRP A N 1
ATOM 787 C CA . TRP A 1 101 ? -3.176 -3.282 19.301 1.00 93.44 101 TRP A CA 1
ATOM 788 C C . TRP A 1 101 ? -4.176 -4.337 18.839 1.00 93.44 101 TRP A C 1
ATOM 790 O O . TRP A 1 101 ? -3.838 -5.498 18.628 1.00 93.44 101 TRP A O 1
ATOM 800 N N . SER A 1 102 ? -5.419 -3.924 18.659 1.00 94.69 102 SER A N 1
ATOM 801 C CA . SER A 1 102 ? -6.447 -4.714 17.988 1.00 94.69 102 SER A CA 1
ATOM 802 C C . SER A 1 102 ? -7.397 -3.773 17.239 1.00 94.69 102 SER A C 1
ATOM 804 O O . SER A 1 102 ? -7.162 -2.561 17.184 1.00 94.69 102 SER A O 1
ATOM 806 N N . LEU A 1 103 ? -8.451 -4.298 16.615 1.00 95.44 103 LEU A N 1
ATOM 807 C CA . LEU A 1 103 ? -9.364 -3.502 15.798 1.00 95.44 103 LEU A CA 1
ATOM 808 C C . LEU A 1 103 ? -10.810 -3.707 16.239 1.00 95.44 103 LEU A C 1
ATOM 810 O O . LEU A 1 103 ? -11.300 -4.832 16.318 1.00 95.44 103 LEU A O 1
ATOM 814 N N . LEU A 1 104 ? -11.517 -2.605 16.468 1.00 97.44 104 LEU A N 1
ATOM 815 C CA . LEU A 1 104 ? -12.956 -2.590 16.678 1.00 97.44 104 LEU A CA 1
ATOM 816 C C . LEU A 1 104 ? -13.639 -2.065 15.417 1.00 97.44 104 LEU A C 1
ATOM 818 O O . LEU A 1 104 ? -13.304 -1.001 14.901 1.00 97.44 104 LEU A O 1
ATOM 822 N N . LEU A 1 105 ? -14.614 -2.817 14.926 1.00 96.56 105 LEU A N 1
ATOM 823 C CA . LEU A 1 105 ? -15.417 -2.475 13.766 1.00 96.56 105 LEU A CA 1
ATOM 824 C C . LEU A 1 105 ? -16.846 -2.196 14.217 1.00 96.56 105 LEU A C 1
ATOM 826 O O . LEU A 1 105 ? -17.463 -3.046 14.853 1.00 96.56 105 LEU A O 1
ATOM 830 N N . PHE A 1 106 ? -17.382 -1.035 13.850 1.00 97.19 106 PHE A N 1
ATOM 831 C CA . PHE A 1 106 ? -18.802 -0.724 13.984 1.00 97.19 106 PHE A CA 1
ATOM 832 C C . PHE A 1 106 ? -19.455 -0.656 12.605 1.00 97.19 106 PHE A C 1
ATOM 834 O O . PHE A 1 106 ? -19.018 0.114 11.745 1.00 97.19 106 PHE A O 1
ATOM 841 N N . GLN A 1 107 ? -20.507 -1.446 12.402 1.00 95.19 107 GLN A N 1
ATOM 842 C CA . GLN A 1 107 ? -21.283 -1.470 11.165 1.00 95.19 107 GLN A CA 1
ATOM 843 C C . GLN A 1 107 ? -22.705 -1.957 11.453 1.00 95.19 107 GLN A C 1
ATOM 845 O O . GLN A 1 107 ? -22.878 -2.923 12.192 1.00 95.19 107 GLN A O 1
ATOM 850 N N . ASP A 1 108 ? -23.705 -1.313 10.846 1.00 91.88 108 ASP A N 1
ATOM 851 C CA . ASP A 1 108 ? -25.119 -1.714 10.922 1.00 91.88 108 ASP A CA 1
ATOM 852 C C . ASP A 1 108 ? -25.639 -1.902 12.362 1.00 91.88 108 ASP A C 1
ATOM 854 O O . ASP A 1 108 ? -26.436 -2.796 12.632 1.00 91.88 108 ASP A O 1
ATOM 858 N N . GLY A 1 109 ? -25.175 -1.072 13.305 1.00 93.94 109 GLY A N 1
ATOM 859 C CA . GLY A 1 109 ? -25.577 -1.162 14.713 1.00 93.94 109 GLY A CA 1
ATOM 860 C C . GLY A 1 109 ? -24.838 -2.214 15.543 1.00 93.94 109 GLY A C 1
ATOM 861 O O . GLY A 1 109 ? -25.162 -2.401 16.712 1.00 93.94 109 GLY A O 1
ATOM 862 N N . HIS A 1 110 ? -23.839 -2.892 14.975 1.00 96.12 110 HIS A N 1
ATOM 863 C CA . HIS A 1 110 ? -23.117 -3.979 15.633 1.00 96.12 110 HIS A CA 1
ATOM 864 C C . HIS A 1 110 ? -21.625 -3.680 15.779 1.00 96.12 110 HIS A C 1
ATOM 866 O O . HIS A 1 110 ? -20.986 -3.165 14.856 1.00 96.12 110 HIS A O 1
ATOM 872 N N . PHE A 1 111 ? -21.060 -4.070 16.924 1.00 98.19 111 PHE A N 1
ATOM 873 C CA . PHE A 1 111 ? -19.623 -4.039 17.177 1.00 98.19 111 PHE A CA 1
ATOM 874 C C . PHE A 1 111 ? -19.007 -5.425 16.995 1.00 98.19 111 PHE A C 1
ATOM 876 O O . PHE A 1 111 ? -19.436 -6.388 17.626 1.00 98.19 111 PHE A O 1
ATOM 883 N N . ARG A 1 112 ? -17.951 -5.506 16.185 1.00 96.50 112 ARG A N 1
ATOM 884 C CA . ARG A 1 112 ? -17.116 -6.700 16.013 1.00 96.50 112 ARG A CA 1
ATOM 885 C C . ARG A 1 112 ? -15.676 -6.382 16.383 1.00 96.50 112 ARG A C 1
ATOM 887 O O . ARG A 1 112 ? -15.130 -5.384 15.919 1.00 96.50 112 ARG A O 1
ATOM 894 N N . HIS A 1 113 ? -15.064 -7.216 17.208 1.00 96.81 113 HIS A N 1
ATOM 895 C CA . HIS A 1 113 ? -13.698 -7.043 17.683 1.00 96.81 113 HIS A CA 1
ATOM 896 C C . HIS A 1 113 ? -12.780 -8.101 17.068 1.00 96.81 113 HIS A C 1
ATOM 898 O O . HIS A 1 113 ? -12.992 -9.303 17.230 1.00 96.81 113 HIS A O 1
ATOM 904 N N . PHE A 1 114 ? -11.756 -7.630 16.364 1.00 93.19 114 PHE A N 1
ATOM 905 C CA . PHE A 1 114 ? -10.723 -8.439 15.734 1.00 93.19 114 PHE A CA 1
ATOM 906 C C . PHE A 1 114 ? -9.444 -8.297 16.545 1.00 93.19 114 PHE A C 1
ATOM 908 O O . PHE A 1 114 ? -8.902 -7.198 16.661 1.00 93.19 114 PHE A O 1
ATOM 915 N N . ASP A 1 115 ? -8.964 -9.405 17.099 1.00 92.62 115 ASP A N 1
ATOM 916 C CA . ASP A 1 115 ? -7.798 -9.424 17.974 1.00 92.62 115 ASP A CA 1
ATOM 917 C C . ASP A 1 115 ? -6.878 -10.582 17.605 1.00 92.62 115 ASP A C 1
ATOM 919 O O . ASP A 1 115 ? -7.269 -11.751 17.662 1.00 92.62 115 ASP A O 1
ATOM 923 N N . SER A 1 116 ? -5.639 -10.250 17.258 1.00 88.69 116 SER A N 1
ATOM 924 C CA . SER A 1 116 ? -4.621 -11.214 16.862 1.00 88.69 116 SER A CA 1
ATOM 925 C C . SER A 1 116 ? -3.992 -11.975 18.031 1.00 88.69 116 SER A C 1
ATOM 927 O O . SER A 1 116 ? -3.160 -12.847 17.796 1.00 88.69 116 SER A O 1
ATOM 929 N N . SER A 1 117 ? -4.358 -11.675 19.281 1.00 89.56 117 SER A N 1
ATOM 930 C CA . SER A 1 117 ? -3.774 -12.253 20.496 1.00 89.56 117 SER A CA 1
ATOM 931 C C . SER A 1 117 ? -4.846 -12.807 21.440 1.00 89.56 117 SER A C 1
ATOM 933 O O . SER A 1 117 ? -4.967 -12.411 22.599 1.00 89.56 117 SER A O 1
ATOM 935 N N . GLY A 1 118 ? -5.668 -13.735 20.946 1.00 83.75 118 GLY A N 1
ATOM 936 C CA . GLY A 1 118 ? -6.612 -14.500 21.769 1.00 83.75 118 GLY A CA 1
ATOM 937 C C . GLY A 1 118 ? -7.639 -13.654 22.534 1.00 83.75 118 GLY A C 1
ATOM 938 O O . GLY A 1 118 ? -8.128 -14.083 23.582 1.00 83.75 118 GLY A O 1
ATOM 939 N N . GLY A 1 119 ? -7.958 -12.453 22.040 1.00 86.00 119 GLY A N 1
ATOM 940 C CA . GLY A 1 119 ? -8.872 -11.523 22.700 1.00 86.00 119 GLY A CA 1
ATOM 941 C C . GLY A 1 119 ? -8.274 -10.783 23.901 1.00 86.00 119 GLY A C 1
ATOM 942 O O . GLY A 1 119 ? -9.006 -10.474 24.846 1.00 86.00 119 GLY A O 1
ATOM 943 N N . HIS A 1 120 ? -6.967 -10.514 23.892 1.00 91.38 120 HIS A N 1
ATOM 944 C CA . HIS A 1 120 ? -6.277 -9.684 24.883 1.00 91.38 120 HIS A CA 1
ATOM 945 C C . HIS A 1 120 ? -7.019 -8.362 25.148 1.00 91.38 120 HIS A C 1
ATOM 947 O O . HIS A 1 120 ? -7.275 -8.003 26.296 1.00 91.38 120 HIS A O 1
ATOM 953 N N . ASN A 1 121 ? -7.454 -7.682 24.090 1.00 95.25 121 ASN A N 1
ATOM 954 C CA . ASN A 1 121 ? -8.073 -6.363 24.143 1.00 95.25 121 ASN A CA 1
ATOM 955 C C . ASN A 1 121 ? -9.594 -6.390 24.349 1.00 95.25 121 ASN A C 1
ATOM 957 O O . ASN A 1 121 ? -10.242 -5.356 24.212 1.00 95.25 121 ASN A O 1
ATOM 961 N N . LYS A 1 122 ? -10.197 -7.520 24.749 1.00 95.31 122 LYS A N 1
ATOM 962 C CA . LYS A 1 122 ? -11.653 -7.627 25.002 1.00 95.31 122 LYS A CA 1
ATOM 963 C C . LYS A 1 122 ? -12.204 -6.530 25.916 1.00 95.31 122 LYS A C 1
ATOM 965 O O . LYS A 1 122 ? -13.301 -6.022 25.692 1.00 95.31 122 LYS A O 1
ATOM 970 N N . HIS A 1 123 ? -11.477 -6.193 26.982 1.00 95.50 123 HIS A N 1
ATOM 971 C CA . HIS A 1 123 ? -11.905 -5.143 27.909 1.00 95.50 123 HIS A CA 1
ATOM 972 C C . HIS A 1 123 ? -11.810 -3.754 27.264 1.00 95.50 123 HIS A C 1
ATOM 974 O O . HIS A 1 123 ? -12.783 -3.000 27.284 1.00 95.50 123 HIS A O 1
ATOM 980 N N . SER A 1 124 ? -10.674 -3.461 26.633 1.00 96.69 124 SER A N 1
ATOM 981 C CA . SER A 1 124 ? -10.398 -2.205 25.931 1.00 96.69 124 SER A CA 1
ATOM 982 C C . SER A 1 124 ? -11.390 -1.953 24.794 1.00 96.69 124 SER A C 1
ATOM 984 O O . SER A 1 124 ? -11.934 -0.858 24.681 1.00 96.69 124 SER A O 1
ATOM 986 N N . ALA A 1 125 ? -11.710 -2.986 24.014 1.00 97.25 125 ALA A N 1
ATOM 987 C CA . ALA A 1 125 ? -12.689 -2.937 22.935 1.00 97.25 125 ALA A CA 1
ATOM 988 C C . ALA A 1 125 ? -14.090 -2.578 23.447 1.00 97.25 125 ALA A C 1
ATOM 990 O O . ALA A 1 125 ? -14.735 -1.696 22.886 1.00 97.25 125 ALA A O 1
ATOM 991 N N . ARG A 1 126 ? -14.547 -3.190 24.551 1.00 97.50 126 ARG A N 1
ATOM 992 C CA . ARG A 1 126 ? -15.833 -2.831 25.180 1.00 97.50 126 ARG A CA 1
ATOM 993 C C . ARG A 1 126 ? -15.842 -1.401 25.701 1.00 97.50 126 ARG A C 1
ATOM 995 O O . ARG A 1 126 ? -16.817 -0.688 25.496 1.00 97.50 126 ARG A O 1
ATOM 1002 N N . ARG A 1 127 ? -14.756 -0.965 26.339 1.00 96.88 127 ARG A N 1
ATOM 1003 C CA . ARG A 1 127 ? -14.623 0.412 26.831 1.00 96.88 127 ARG A CA 1
ATOM 1004 C C . ARG A 1 127 ? -14.698 1.428 25.685 1.00 96.88 127 ARG A C 1
ATOM 1006 O O . ARG A 1 127 ? -15.409 2.422 25.802 1.00 96.88 127 ARG A O 1
ATOM 1013 N N . ILE A 1 128 ? -14.006 1.169 24.575 1.00 97.75 128 ILE A N 1
ATOM 1014 C CA . ILE A 1 128 ? -14.076 2.010 23.372 1.00 97.75 128 ILE A CA 1
ATOM 1015 C C . ILE A 1 128 ? -15.479 1.974 22.770 1.00 97.75 128 ILE A C 1
ATOM 1017 O O . ILE A 1 128 ? -16.004 3.032 22.445 1.00 97.75 128 ILE A O 1
ATOM 1021 N N . ALA A 1 129 ? -16.115 0.804 22.676 1.00 98.12 129 ALA A N 1
ATOM 1022 C CA . ALA A 1 129 ? -17.483 0.681 22.177 1.00 98.12 129 ALA A CA 1
ATOM 1023 C C . ALA A 1 129 ? -18.472 1.527 22.998 1.00 98.12 129 ALA A C 1
ATOM 1025 O O . ALA A 1 129 ? -19.292 2.233 22.419 1.00 98.12 129 ALA A O 1
ATOM 1026 N N . GLN A 1 130 ? -18.350 1.527 24.331 1.00 97.31 130 GLN A N 1
ATOM 1027 C CA . GLN A 1 130 ? -19.184 2.343 25.223 1.00 97.31 130 GLN A CA 1
ATOM 1028 C C . GLN A 1 130 ? -18.997 3.843 24.971 1.00 97.31 130 GLN A C 1
ATOM 1030 O O . GLN A 1 130 ? -19.978 4.572 24.842 1.00 97.31 130 GLN A O 1
ATOM 1035 N N . ALA A 1 131 ? -17.750 4.310 24.862 1.00 96.75 131 ALA A N 1
ATOM 1036 C CA . ALA A 1 131 ? -17.471 5.715 24.566 1.00 96.75 131 ALA A CA 1
ATOM 1037 C C . ALA A 1 131 ? -17.927 6.103 23.148 1.00 96.75 131 ALA A C 1
ATOM 1039 O O . ALA A 1 131 ? -18.480 7.181 22.934 1.00 96.75 131 ALA A O 1
ATOM 1040 N N . PHE A 1 132 ? -17.753 5.203 22.179 1.00 97.31 132 PHE A N 1
ATOM 1041 C CA . PHE A 1 132 ? -18.196 5.410 20.806 1.00 97.31 132 PHE A CA 1
ATOM 1042 C C . PHE A 1 132 ? -19.725 5.474 20.712 1.00 97.31 132 PHE A C 1
ATOM 1044 O O . PHE A 1 132 ? -20.251 6.306 19.989 1.00 97.31 132 PHE A O 1
ATOM 1051 N N . GLU A 1 133 ? -20.463 4.677 21.487 1.00 96.38 133 GLU A N 1
ATOM 1052 C CA . GLU A 1 133 ? -21.927 4.758 21.571 1.00 96.38 133 GLU A CA 1
ATOM 1053 C C . GLU A 1 133 ? -22.405 6.130 22.084 1.00 96.38 133 GLU A C 1
ATOM 1055 O O . GLU A 1 133 ? -23.365 6.692 21.556 1.00 96.38 133 GLU A O 1
ATOM 1060 N N . VAL A 1 134 ? -21.705 6.728 23.058 1.00 95.88 134 VAL A N 1
ATOM 1061 C CA . VAL A 1 134 ? -21.972 8.114 23.495 1.00 95.88 134 VAL A CA 1
ATOM 1062 C C . VAL A 1 134 ? -21.709 9.103 22.357 1.00 95.88 134 VAL A C 1
ATOM 1064 O O . VAL A 1 134 ? -22.526 9.990 22.108 1.00 95.88 134 VAL A O 1
ATOM 1067 N N . LEU A 1 135 ? -20.619 8.906 21.612 1.00 95.69 135 LEU A N 1
ATOM 1068 C CA . LEU A 1 135 ? -20.274 9.717 20.444 1.00 95.69 135 LEU A CA 1
ATOM 1069 C C . LEU A 1 135 ? -21.345 9.645 19.339 1.00 95.69 135 LEU A C 1
ATOM 1071 O O . LEU A 1 135 ? -21.656 10.656 18.712 1.00 95.69 135 LEU A O 1
ATOM 1075 N N . LEU A 1 136 ? -21.951 8.471 19.125 1.00 95.25 136 LEU A N 1
ATOM 1076 C CA . LEU A 1 136 ? -23.072 8.279 18.198 1.00 95.25 136 LEU A CA 1
ATOM 1077 C C . LEU A 1 136 ? -24.313 9.068 18.621 1.00 95.25 136 LEU A C 1
ATOM 1079 O O . LEU A 1 136 ? -24.905 9.782 17.806 1.00 95.25 136 LEU A O 1
ATOM 1083 N N . ARG A 1 137 ? -24.666 9.008 19.908 1.00 95.00 137 ARG A N 1
ATOM 1084 C CA . ARG A 1 137 ? -25.806 9.752 20.463 1.00 95.00 137 ARG A CA 1
ATOM 1085 C C . ARG A 1 137 ? -25.630 11.260 20.362 1.00 95.00 137 ARG A C 1
ATOM 1087 O O . ARG A 1 137 ? -26.601 11.954 20.077 1.00 95.00 137 ARG A O 1
ATOM 1094 N N . ALA A 1 138 ? -24.405 11.762 20.526 1.00 93.94 138 ALA A N 1
ATOM 1095 C CA . ALA A 1 138 ? -24.102 13.189 20.400 1.00 93.94 138 ALA A CA 1
ATOM 1096 C C . ALA A 1 138 ? -24.436 13.754 19.003 1.00 93.94 138 ALA A C 1
ATOM 1098 O O . ALA A 1 138 ? -24.650 14.954 18.840 1.00 93.94 138 ALA A O 1
ATOM 1099 N N . VAL A 1 139 ? -24.542 12.887 17.989 1.00 92.38 139 VAL A N 1
ATOM 1100 C CA . VAL A 1 139 ? -24.986 13.237 16.634 1.00 92.38 139 VAL A CA 1
ATOM 1101 C C . VAL A 1 139 ? -26.349 12.645 16.275 1.00 92.38 139 VAL A C 1
ATOM 1103 O O . VAL A 1 139 ? -26.646 12.509 15.091 1.00 92.38 139 VAL A O 1
ATOM 1106 N N . ASP A 1 140 ? -27.207 12.341 17.254 1.00 93.06 140 ASP A N 1
ATOM 1107 C CA . ASP A 1 140 ? -28.569 11.815 17.035 1.00 93.06 140 ASP A CA 1
ATOM 1108 C C . ASP A 1 140 ? -28.575 10.499 16.221 1.00 93.06 140 ASP A C 1
ATOM 1110 O O . ASP A 1 140 ? -29.505 10.206 15.465 1.00 93.06 140 ASP A O 1
ATOM 1114 N N . ARG A 1 141 ? -27.498 9.701 16.332 1.00 93.50 141 ARG A N 1
ATOM 1115 C CA . ARG A 1 141 ? -27.381 8.369 15.724 1.00 93.50 141 ARG A CA 1
ATOM 1116 C C . ARG A 1 141 ? -27.587 7.309 16.805 1.00 93.50 141 ARG A C 1
ATOM 1118 O O . ARG A 1 141 ? -26.793 7.183 17.729 1.00 93.50 141 ARG A O 1
ATOM 1125 N N . HIS A 1 142 ? -28.676 6.558 16.674 1.00 94.69 142 HIS A N 1
ATOM 1126 C CA . HIS A 1 142 ? -29.160 5.599 17.678 1.00 94.69 142 HIS A CA 1
ATOM 1127 C C . HIS A 1 142 ? -29.089 4.138 17.209 1.00 94.69 142 HIS A C 1
ATOM 1129 O O . HIS A 1 142 ? -29.618 3.240 17.858 1.00 94.69 142 HIS A O 1
ATOM 1135 N N . ASP A 1 143 ? -28.456 3.886 16.064 1.00 93.38 143 ASP A N 1
ATOM 1136 C CA . ASP A 1 143 ? -28.304 2.551 15.481 1.00 93.38 143 ASP A CA 1
ATOM 1137 C C . ASP A 1 143 ? -27.457 1.612 16.354 1.00 93.38 143 ASP A C 1
ATOM 1139 O O . ASP A 1 143 ? -27.663 0.405 16.315 1.00 93.38 143 ASP A O 1
ATOM 1143 N N . GLY A 1 144 ? -26.546 2.162 17.160 1.00 91.06 144 GLY A N 1
ATOM 1144 C CA . GLY A 1 144 ? -25.697 1.415 18.091 1.00 91.06 144 GLY A CA 1
ATOM 1145 C C . GLY A 1 144 ? -26.180 1.372 19.544 1.00 91.06 144 GLY A C 1
ATOM 1146 O O . GLY A 1 144 ? -25.399 0.974 20.403 1.00 91.06 144 GLY A O 1
ATOM 1147 N N . ASP A 1 145 ? -27.406 1.805 19.863 1.00 94.62 145 ASP A N 1
ATOM 1148 C CA . ASP A 1 145 ? -27.872 1.873 21.257 1.00 94.62 145 ASP A CA 1
ATOM 1149 C C . ASP A 1 145 ? -27.886 0.487 21.934 1.00 94.62 145 ASP A C 1
ATOM 1151 O O . ASP A 1 145 ? -28.605 -0.426 21.527 1.00 94.62 145 ASP A O 1
ATOM 1155 N N . GLY A 1 146 ? -27.101 0.340 23.004 1.00 94.50 146 GLY A N 1
ATOM 1156 C CA . GLY A 1 146 ? -26.905 -0.913 23.733 1.00 94.50 146 GLY A CA 1
ATOM 1157 C C . GLY A 1 146 ? -25.960 -1.906 23.051 1.00 94.50 146 GLY A C 1
ATOM 1158 O O . GLY A 1 146 ? -25.733 -2.988 23.597 1.00 94.50 146 GLY A O 1
ATOM 1159 N N . ALA A 1 147 ? -25.388 -1.566 21.892 1.00 93.88 147 ALA A N 1
ATOM 1160 C CA . ALA A 1 147 ? -24.493 -2.454 21.156 1.00 93.88 147 ALA A CA 1
ATOM 1161 C C . ALA A 1 147 ? -23.167 -2.682 21.895 1.00 93.88 147 ALA A C 1
ATOM 1163 O O . ALA A 1 147 ? -22.567 -3.748 21.758 1.00 93.88 147 ALA A O 1
ATOM 1164 N N . ALA A 1 148 ? -22.715 -1.734 22.723 1.00 94.31 148 ALA A N 1
ATOM 1165 C CA . ALA A 1 148 ? -21.476 -1.893 23.484 1.00 94.31 148 ALA A CA 1
ATOM 1166 C C . ALA A 1 148 ? -21.535 -3.018 24.541 1.00 94.31 148 ALA A C 1
ATOM 1168 O O . ALA A 1 148 ? -20.496 -3.540 24.952 1.00 94.31 148 ALA A O 1
ATOM 1169 N N . GLU A 1 149 ? -22.737 -3.441 24.954 1.00 92.81 149 GLU A N 1
ATOM 1170 C CA . GLU A 1 149 ? -22.936 -4.600 25.840 1.00 92.81 149 GLU A CA 1
ATOM 1171 C C . GLU A 1 149 ? -22.702 -5.940 25.114 1.00 92.81 149 GLU A C 1
ATOM 1173 O O . GLU A 1 149 ? -22.498 -6.973 25.754 1.00 92.81 149 GLU A O 1
ATOM 1178 N N . GLN A 1 150 ? -22.716 -5.930 23.777 1.00 92.06 150 GLN A N 1
ATOM 1179 C CA . GLN A 1 150 ? -22.594 -7.103 22.909 1.00 92.06 150 GLN A CA 1
ATOM 1180 C C . GLN A 1 150 ? -21.536 -6.864 21.825 1.00 92.06 150 GLN A C 1
ATOM 1182 O O . GLN A 1 150 ? -21.823 -6.873 20.632 1.00 92.06 150 GLN A O 1
ATOM 1187 N N . VAL A 1 151 ? -20.291 -6.639 22.251 1.00 96.56 151 VAL A N 1
ATOM 1188 C CA . VAL A 1 151 ? -19.146 -6.659 21.332 1.00 96.56 151 VAL A CA 1
ATOM 1189 C C . VAL A 1 151 ? -18.815 -8.109 20.986 1.00 96.56 151 VAL A C 1
ATOM 1191 O O . VAL A 1 151 ? -18.369 -8.864 21.857 1.00 96.56 151 VAL A O 1
ATOM 1194 N N . ASP A 1 152 ? -19.030 -8.476 19.725 1.00 94.38 152 ASP A N 1
ATOM 1195 C CA . ASP A 1 152 ? -18.761 -9.812 19.203 1.00 94.38 152 ASP A CA 1
ATOM 1196 C C . ASP A 1 152 ? -17.263 -9.969 18.911 1.00 94.38 152 ASP A C 1
ATOM 1198 O O . ASP A 1 152 ? -16.721 -9.332 18.007 1.00 94.38 152 ASP A O 1
ATOM 1202 N N . ASP A 1 153 ? -16.574 -10.821 19.671 1.00 93.38 153 ASP A N 1
ATOM 1203 C CA . ASP A 1 153 ? -15.207 -11.221 19.333 1.00 93.38 153 ASP A CA 1
ATOM 1204 C C . ASP A 1 153 ? -15.233 -12.151 18.114 1.00 93.38 153 ASP A C 1
ATOM 1206 O O . ASP A 1 153 ? -15.917 -13.176 18.116 1.00 93.38 153 ASP A O 1
ATOM 1210 N N . VAL A 1 154 ? -14.465 -11.814 17.083 1.00 91.50 154 VAL A N 1
ATOM 1211 C CA . VAL A 1 154 ? -14.399 -12.594 15.845 1.00 91.50 154 VAL A CA 1
ATOM 1212 C C . VAL A 1 154 ? -13.510 -13.820 16.065 1.00 91.50 154 VAL A C 1
ATOM 1214 O O . VAL A 1 154 ? -12.290 -13.702 16.174 1.00 91.50 154 VAL A O 1
ATOM 1217 N N . GLU A 1 155 ? -14.124 -15.003 16.167 1.00 82.69 155 GLU A N 1
ATOM 1218 C CA . GLU A 1 155 ? -13.428 -16.257 16.507 1.00 82.69 155 GLU A CA 1
ATOM 1219 C C . GLU A 1 155 ? -12.360 -16.665 15.479 1.00 82.69 155 GLU A C 1
ATOM 1221 O O . GLU A 1 155 ? -11.362 -17.287 15.844 1.00 82.69 155 GLU A O 1
ATOM 1226 N N . ASP A 1 156 ? -12.554 -16.315 14.208 1.00 81.19 156 ASP A N 1
ATOM 1227 C CA . ASP A 1 156 ? -11.663 -16.618 13.086 1.00 81.19 156 ASP A CA 1
ATOM 1228 C C . ASP A 1 156 ? -10.721 -15.460 12.717 1.00 81.19 156 ASP A C 1
ATOM 1230 O O . ASP A 1 156 ? -10.084 -15.494 11.662 1.00 81.19 156 ASP A O 1
ATOM 1234 N N . ALA A 1 157 ? -10.575 -14.459 13.594 1.00 80.88 157 ALA A N 1
ATOM 1235 C CA . ALA A 1 157 ? -9.595 -13.394 13.409 1.00 80.88 157 ALA A CA 1
ATOM 1236 C C . ALA A 1 157 ? -8.168 -13.979 13.301 1.00 80.88 157 ALA A C 1
ATOM 1238 O O . ALA A 1 157 ? -7.791 -14.825 14.128 1.00 80.88 157 ALA A O 1
ATOM 1239 N N . PRO A 1 158 ? -7.338 -13.535 12.336 1.00 7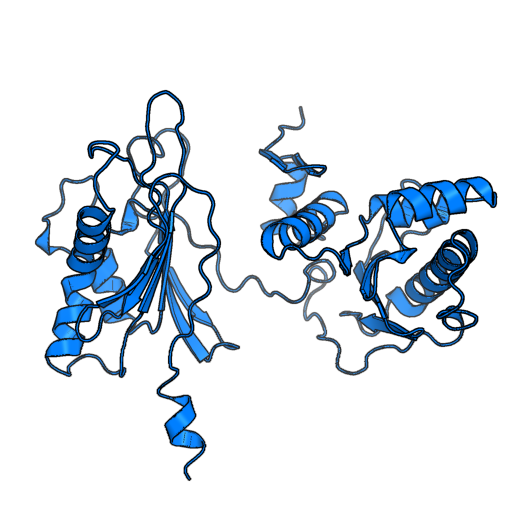9.31 158 PRO A N 1
ATOM 1240 C CA . PRO A 1 158 ? -5.971 -14.026 12.193 1.00 79.31 158 PRO A CA 1
ATOM 1241 C C . PRO A 1 158 ? -5.154 -13.845 13.472 1.00 79.31 158 PRO A C 1
ATOM 1243 O O . PRO A 1 158 ? -5.041 -12.746 14.005 1.00 79.31 158 PRO A O 1
ATOM 1246 N N . GLN A 1 159 ? -4.569 -14.938 13.962 1.00 86.56 159 GLN A N 1
ATOM 1247 C CA . GLN A 1 159 ? -3.775 -14.934 15.189 1.00 86.56 159 GLN A CA 1
ATOM 1248 C C . GLN A 1 159 ? -2.293 -14.718 14.877 1.00 86.56 159 GLN A C 1
ATOM 1250 O O . GLN A 1 159 ? -1.709 -15.432 14.056 1.00 86.56 159 GLN A O 1
ATOM 1255 N N . GLN A 1 160 ? -1.672 -13.756 15.559 1.00 81.44 160 GLN A N 1
ATOM 1256 C CA . GLN A 1 160 ? -0.244 -13.488 15.430 1.00 81.44 160 GLN A CA 1
ATOM 1257 C C . GLN A 1 160 ? 0.575 -14.658 15.990 1.00 81.44 160 GLN A C 1
ATOM 1259 O O . GLN A 1 160 ? 0.210 -15.284 16.986 1.00 81.44 160 GLN A O 1
ATOM 1264 N N . GLN A 1 161 ? 1.723 -14.935 15.373 1.00 79.62 161 GLN A N 1
ATOM 1265 C CA . GLN A 1 161 ? 2.636 -16.002 15.811 1.00 79.62 161 GLN A CA 1
ATOM 1266 C C . GLN A 1 161 ? 3.862 -15.471 16.569 1.00 79.62 161 GLN A C 1
ATOM 1268 O O . GLN A 1 161 ? 4.749 -16.236 16.949 1.00 79.62 161 GLN A O 1
ATOM 1273 N N . ASN A 1 162 ? 3.928 -14.158 16.794 1.00 79.38 162 ASN A N 1
ATOM 1274 C CA . ASN A 1 162 ? 5.016 -13.486 17.494 1.00 79.38 162 ASN A CA 1
ATOM 1275 C C . ASN A 1 162 ? 4.480 -12.438 18.479 1.00 79.38 162 ASN A C 1
ATOM 1277 O O . ASN A 1 162 ? 3.277 -12.265 18.645 1.00 79.38 162 ASN A O 1
ATOM 1281 N N . GLY A 1 163 ? 5.385 -11.763 19.181 1.00 80.81 163 GLY A N 1
ATOM 1282 C CA . GLY A 1 163 ? 5.021 -10.782 20.196 1.00 80.81 163 GLY A CA 1
ATOM 1283 C C . GLY A 1 163 ? 4.785 -9.367 19.677 1.00 80.81 163 GLY A C 1
ATOM 1284 O O . GLY A 1 163 ? 4.593 -8.508 20.525 1.00 80.81 163 GLY A O 1
ATOM 1285 N N . TYR A 1 164 ? 4.860 -9.090 18.366 1.00 80.25 164 TYR A N 1
ATOM 1286 C CA . TYR A 1 164 ? 4.973 -7.712 17.865 1.00 80.25 164 TYR A CA 1
ATOM 1287 C C . TYR A 1 164 ? 4.084 -7.305 16.680 1.00 80.25 164 TYR A C 1
ATOM 1289 O O . TYR A 1 164 ? 3.916 -6.108 16.460 1.00 80.25 164 TYR A O 1
ATOM 1297 N N . ASP A 1 165 ? 3.448 -8.246 15.983 1.00 81.06 165 ASP A N 1
ATOM 1298 C CA . ASP A 1 165 ? 2.655 -7.944 14.778 1.00 81.06 165 ASP A CA 1
ATOM 1299 C C . ASP A 1 165 ? 1.225 -7.432 15.038 1.00 81.06 165 ASP A C 1
ATOM 1301 O O . ASP A 1 165 ? 0.474 -7.211 14.094 1.00 81.06 165 ASP A O 1
ATOM 1305 N N . CYS A 1 166 ? 0.825 -7.201 16.292 1.00 76.38 166 CYS A N 1
ATOM 1306 C CA . CYS A 1 166 ? -0.546 -6.799 16.640 1.00 76.38 166 CYS A CA 1
ATOM 1307 C C . CYS A 1 166 ? -1.016 -5.485 15.991 1.00 76.38 166 CYS A C 1
ATOM 1309 O O . CYS A 1 166 ? -2.201 -5.307 15.725 1.00 76.38 166 CYS A O 1
ATOM 1311 N N . GLY A 1 167 ? -0.088 -4.561 15.726 1.00 66.06 167 GLY A N 1
ATOM 1312 C CA . GLY A 1 167 ? -0.370 -3.277 15.079 1.00 66.06 167 GLY A CA 1
ATOM 1313 C C . GLY A 1 167 ? -0.346 -3.332 13.554 1.00 66.06 167 GLY A C 1
ATOM 1314 O O . GLY A 1 167 ? -0.588 -2.306 12.923 1.00 66.06 167 GLY A O 1
ATOM 1315 N N . ILE A 1 168 ? -0.031 -4.486 12.958 1.00 70.62 168 ILE A N 1
ATOM 1316 C CA . ILE A 1 168 ? 0.021 -4.643 11.509 1.00 70.62 168 ILE A CA 1
ATOM 1317 C C . ILE A 1 168 ? -1.356 -5.121 11.034 1.00 70.62 168 ILE A C 1
ATOM 1319 O O . ILE A 1 168 ? -1.725 -6.267 11.297 1.00 70.62 168 ILE A O 1
ATOM 1323 N N . PRO A 1 169 ? -2.146 -4.274 10.353 1.00 50.62 169 PRO A N 1
ATOM 1324 C CA . PRO A 1 169 ? -3.435 -4.687 9.813 1.00 50.62 169 PRO A CA 1
ATOM 1325 C C . PRO A 1 169 ? -3.192 -5.770 8.765 1.00 50.62 169 PRO A C 1
ATOM 1327 O O . PRO A 1 169 ? -2.649 -5.469 7.708 1.00 50.62 169 PRO A O 1
ATOM 1330 N N . GLU A 1 170 ? -3.528 -7.016 9.120 1.00 57.66 170 GLU A N 1
ATOM 1331 C CA . GLU A 1 170 ? -3.409 -8.242 8.315 1.00 57.66 170 GLU A CA 1
ATOM 1332 C C . GLU A 1 170 ? -2.362 -8.147 7.199 1.00 57.66 170 GLU A C 1
ATOM 1334 O O . GLU A 1 170 ? -2.665 -7.982 6.017 1.00 57.66 170 GLU A O 1
ATOM 1339 N N . GLY A 1 171 ? -1.093 -8.241 7.585 1.00 54.75 171 GLY A N 1
ATOM 1340 C CA . GLY A 1 171 ? -0.002 -8.232 6.627 1.00 54.75 171 GLY A CA 1
ATOM 1341 C C . GLY A 1 171 ? 1.280 -8.726 7.260 1.00 54.75 171 GLY A C 1
ATOM 1342 O O . GLY A 1 171 ? 1.983 -7.974 7.917 1.00 54.75 171 GLY A O 1
ATOM 1343 N N . GLU A 1 172 ? 1.634 -9.984 7.034 1.00 58.66 172 GLU A N 1
ATOM 1344 C CA . GLU A 1 172 ? 3.026 -10.382 7.215 1.00 58.66 172 GLU A CA 1
ATOM 1345 C C . GLU A 1 172 ? 3.873 -9.601 6.198 1.00 58.66 172 GLU A C 1
ATOM 1347 O O . GLU A 1 172 ? 3.500 -9.495 5.023 1.00 58.66 172 GLU A O 1
ATOM 1352 N N . LEU A 1 173 ? 5.015 -9.048 6.620 1.00 62.34 173 LEU A N 1
ATOM 1353 C CA . LEU A 1 173 ? 5.989 -8.506 5.675 1.00 62.34 173 LEU A CA 1
ATOM 1354 C C . LEU A 1 173 ? 6.544 -9.660 4.833 1.00 62.34 173 LEU A C 1
ATOM 1356 O O . LEU A 1 173 ? 7.535 -10.291 5.187 1.00 62.34 173 LEU A O 1
ATOM 1360 N N . VAL A 1 174 ? 5.913 -9.917 3.690 1.00 71.50 174 VAL A N 1
ATOM 1361 C CA . VAL A 1 174 ? 6.330 -10.992 2.782 1.00 71.50 174 VAL A CA 1
ATOM 1362 C C . VAL A 1 174 ? 7.641 -10.635 2.077 1.00 71.50 174 VAL A C 1
ATOM 1364 O O . VAL A 1 174 ? 8.485 -11.497 1.836 1.00 71.50 174 VAL A O 1
ATOM 1367 N N . CYS A 1 175 ? 7.832 -9.358 1.731 1.00 72.38 175 CYS A N 1
ATOM 1368 C CA . CYS A 1 175 ? 9.028 -8.893 1.036 1.00 72.38 175 CYS A CA 1
ATOM 1369 C C . CYS A 1 175 ? 9.282 -7.393 1.235 1.00 72.38 175 CYS A C 1
ATOM 1371 O O . CYS A 1 175 ? 8.348 -6.596 1.292 1.00 72.38 175 CYS A O 1
ATOM 1373 N N . ASN A 1 176 ? 10.559 -7.002 1.239 1.00 81.12 176 ASN A N 1
ATOM 1374 C CA . ASN A 1 176 ? 10.995 -5.604 1.216 1.00 81.12 176 ASN A CA 1
ATOM 1375 C C . ASN A 1 176 ? 12.027 -5.393 0.089 1.00 81.12 176 ASN A C 1
ATOM 1377 O O . ASN A 1 176 ? 13.235 -5.474 0.342 1.00 81.12 176 ASN A O 1
ATOM 1381 N N . PRO A 1 177 ? 11.584 -5.212 -1.170 1.00 82.88 177 PRO A N 1
ATOM 1382 C CA . PRO A 1 177 ? 12.487 -5.078 -2.305 1.00 82.88 177 PRO A CA 1
ATOM 1383 C C . PRO A 1 177 ? 13.275 -3.766 -2.230 1.00 82.88 177 PRO A C 1
ATOM 1385 O O . PRO A 1 177 ? 12.721 -2.692 -2.002 1.00 82.88 177 PRO A O 1
ATOM 1388 N N . ARG A 1 178 ? 14.584 -3.847 -2.476 1.00 86.81 178 ARG A N 1
ATOM 1389 C CA . ARG A 1 178 ? 15.463 -2.684 -2.640 1.00 86.81 178 ARG A CA 1
ATOM 1390 C C . ARG A 1 178 ? 15.857 -2.555 -4.101 1.00 86.81 178 ARG A C 1
ATOM 1392 O O . ARG A 1 178 ? 16.126 -3.561 -4.748 1.00 86.81 178 ARG A O 1
ATOM 1399 N N . LYS A 1 179 ? 15.932 -1.316 -4.587 1.00 91.12 179 LYS A N 1
ATOM 1400 C CA . LYS A 1 179 ? 16.363 -0.998 -5.952 1.00 91.12 179 LYS A CA 1
ATOM 1401 C C . LYS A 1 179 ? 17.769 -1.549 -6.184 1.00 91.12 179 LYS A C 1
ATOM 1403 O O . LYS A 1 179 ? 18.679 -1.215 -5.426 1.00 91.12 179 LYS A O 1
ATOM 1408 N N . THR A 1 180 ? 17.935 -2.401 -7.186 1.00 96.25 180 THR A N 1
ATOM 1409 C CA . THR A 1 180 ? 19.199 -3.093 -7.468 1.00 96.25 180 THR A CA 1
ATOM 1410 C C . THR A 1 180 ? 20.115 -2.207 -8.302 1.00 96.25 180 THR A C 1
ATOM 1412 O O . THR A 1 180 ? 21.267 -1.992 -7.939 1.00 96.25 180 THR A O 1
ATOM 1415 N N . PHE A 1 181 ? 19.600 -1.621 -9.381 1.00 97.50 181 PHE A N 1
ATOM 1416 C CA . PHE A 1 181 ? 20.345 -0.691 -10.223 1.00 97.50 181 PHE A CA 1
ATOM 1417 C C . PHE A 1 181 ? 19.981 0.742 -9.857 1.00 97.50 181 PHE A C 1
ATOM 1419 O O . PHE A 1 181 ? 18.846 1.183 -10.024 1.00 97.50 181 PHE A O 1
ATOM 1426 N N . LEU A 1 182 ? 20.953 1.488 -9.335 1.00 93.31 182 LEU A N 1
ATOM 1427 C CA . LEU A 1 182 ? 20.758 2.874 -8.915 1.00 93.31 182 LEU A CA 1
ATOM 1428 C C . LEU A 1 182 ? 20.866 3.828 -10.107 1.00 93.31 182 LEU A C 1
ATOM 1430 O O . LEU A 1 182 ? 21.787 3.734 -10.915 1.00 93.31 182 LEU A O 1
ATOM 1434 N N . TYR A 1 183 ? 19.946 4.788 -10.192 1.00 94.00 183 TYR A N 1
ATOM 1435 C CA . TYR A 1 183 ? 20.080 5.910 -11.117 1.00 94.00 183 TYR A CA 1
ATOM 1436 C C . TYR A 1 183 ? 21.014 6.970 -10.519 1.00 94.00 183 TYR A C 1
ATOM 1438 O O . TYR A 1 183 ? 21.237 6.998 -9.309 1.00 94.00 183 TYR A O 1
ATOM 1446 N N . GLU A 1 184 ? 21.537 7.877 -11.348 1.00 92.00 184 GLU A N 1
ATOM 1447 C CA . GLU A 1 184 ? 22.456 8.948 -10.924 1.00 92.00 184 GLU A CA 1
ATOM 1448 C C . GLU A 1 184 ? 21.954 9.743 -9.711 1.00 92.00 184 GLU A C 1
ATOM 1450 O O . GLU A 1 184 ? 22.740 10.126 -8.847 1.00 92.00 184 GLU A O 1
ATOM 1455 N N . THR A 1 185 ? 20.640 9.957 -9.610 1.00 89.62 185 THR A N 1
ATOM 1456 C CA . THR A 1 185 ? 20.042 10.662 -8.471 1.00 89.62 185 THR A CA 1
ATOM 1457 C C . THR A 1 185 ? 20.100 9.876 -7.175 1.00 89.62 185 THR A C 1
ATOM 1459 O O . THR A 1 185 ? 20.104 10.503 -6.127 1.00 89.62 185 THR A O 1
ATOM 1462 N N . ASP A 1 186 ? 20.126 8.544 -7.229 1.00 87.31 186 ASP A N 1
ATOM 1463 C CA . ASP A 1 186 ? 20.057 7.666 -6.058 1.00 87.31 186 ASP A CA 1
ATOM 1464 C C . ASP A 1 186 ? 21.450 7.413 -5.472 1.00 87.31 186 ASP A C 1
ATOM 1466 O O . ASP A 1 186 ? 21.609 7.332 -4.255 1.00 87.31 186 ASP A O 1
ATOM 1470 N N . LYS A 1 187 ? 22.473 7.327 -6.337 1.00 90.50 187 LYS A N 1
ATOM 1471 C CA . LYS A 1 187 ? 23.867 7.000 -5.976 1.00 90.50 187 LYS A CA 1
ATOM 1472 C C . LYS A 1 187 ? 24.428 7.784 -4.772 1.00 90.50 187 LYS A C 1
ATOM 1474 O O . LYS A 1 187 ? 25.185 7.188 -4.008 1.00 90.50 187 LYS A O 1
ATOM 1479 N N . PRO A 1 188 ? 24.108 9.078 -4.556 1.00 90.81 188 PRO A N 1
ATOM 1480 C CA . PRO A 1 188 ? 24.653 9.830 -3.424 1.00 90.81 188 PRO A CA 1
ATOM 1481 C C . PRO A 1 188 ? 24.063 9.476 -2.052 1.00 90.81 188 PRO A C 1
ATOM 1483 O O . PRO A 1 188 ? 24.674 9.829 -1.045 1.00 90.81 188 PRO A O 1
ATOM 1486 N N . TRP A 1 189 ? 22.878 8.858 -1.984 1.00 82.12 189 TRP A N 1
ATOM 1487 C CA . TRP A 1 189 ? 22.133 8.701 -0.722 1.00 82.12 189 TRP A CA 1
ATOM 1488 C C . TRP A 1 189 ? 21.491 7.325 -0.513 1.00 82.12 189 TRP A C 1
ATOM 1490 O O . TRP A 1 189 ? 21.159 6.983 0.621 1.00 82.12 189 TRP A O 1
ATOM 1500 N N . ALA A 1 190 ? 21.322 6.523 -1.563 1.00 79.38 190 ALA A N 1
ATOM 1501 C CA . ALA A 1 190 ? 20.733 5.195 -1.483 1.00 79.38 190 ALA A CA 1
ATOM 1502 C C . ALA A 1 190 ? 21.805 4.098 -1.452 1.00 79.38 190 ALA A C 1
ATOM 1504 O O . ALA A 1 190 ? 22.883 4.225 -2.030 1.00 79.38 190 ALA A O 1
ATOM 1505 N N . THR A 1 191 ? 21.478 2.978 -0.808 1.00 86.88 191 THR A N 1
ATOM 1506 C CA . THR A 1 191 ? 22.249 1.732 -0.911 1.00 86.88 191 THR A CA 1
ATOM 1507 C C . THR A 1 191 ? 21.514 0.780 -1.846 1.00 86.88 191 THR A C 1
ATOM 1509 O O . THR A 1 191 ? 20.321 0.540 -1.655 1.00 86.88 191 THR A O 1
ATOM 1512 N N . ALA A 1 192 ? 22.219 0.251 -2.846 1.00 90.69 192 ALA A N 1
ATOM 1513 C CA . ALA A 1 192 ? 21.672 -0.729 -3.779 1.00 90.69 192 ALA A CA 1
ATOM 1514 C C . ALA A 1 192 ? 21.263 -2.024 -3.058 1.00 90.69 192 ALA A C 1
ATOM 1516 O O . ALA A 1 192 ? 21.865 -2.410 -2.055 1.00 90.69 192 ALA A O 1
ATOM 1517 N N . GLY A 1 193 ? 20.238 -2.698 -3.575 1.00 88.69 193 GLY A N 1
ATOM 1518 C CA . GLY A 1 193 ? 19.921 -4.073 -3.201 1.00 88.69 193 GLY A CA 1
ATOM 1519 C C . GLY A 1 193 ? 20.932 -5.063 -3.783 1.00 88.69 193 GLY A C 1
ATOM 1520 O O . GLY A 1 193 ? 21.488 -4.825 -4.851 1.00 88.69 193 GLY A O 1
ATOM 1521 N N . ASP A 1 194 ? 21.129 -6.194 -3.106 1.00 88.31 194 ASP A N 1
ATOM 1522 C CA . ASP A 1 194 ? 22.099 -7.215 -3.530 1.00 88.31 194 ASP A CA 1
ATOM 1523 C C . ASP A 1 194 ? 21.656 -7.985 -4.790 1.00 88.31 194 ASP A C 1
ATOM 1525 O O . ASP A 1 194 ? 22.485 -8.533 -5.515 1.00 88.31 194 ASP A O 1
ATOM 1529 N N . CYS A 1 195 ? 20.346 -8.063 -5.042 1.00 92.88 195 CYS A N 1
ATOM 1530 C CA . CYS A 1 195 ? 19.755 -8.750 -6.190 1.00 92.88 195 CYS A CA 1
ATOM 1531 C C . CYS A 1 195 ? 18.326 -8.259 -6.466 1.00 92.88 195 CYS A C 1
ATOM 1533 O O . CYS A 1 195 ? 17.721 -7.581 -5.629 1.00 92.88 195 CYS A O 1
ATOM 1535 N N . PHE A 1 196 ? 17.784 -8.625 -7.631 1.00 96.81 196 PHE A N 1
ATOM 1536 C CA . PHE A 1 196 ? 16.372 -8.417 -7.942 1.00 96.81 196 PHE A CA 1
ATOM 1537 C C . PHE A 1 196 ? 15.484 -9.313 -7.073 1.00 96.81 196 PHE A C 1
ATOM 1539 O O . PHE A 1 196 ? 15.826 -10.455 -6.764 1.00 96.81 196 PHE A O 1
ATOM 1546 N N . CYS A 1 197 ? 14.312 -8.804 -6.697 1.00 93.88 197 CYS A N 1
ATOM 1547 C CA . CYS A 1 197 ? 13.427 -9.482 -5.759 1.00 93.88 197 CYS A CA 1
ATOM 1548 C C . CYS A 1 197 ? 12.308 -10.244 -6.477 1.00 93.88 197 CYS A C 1
ATOM 1550 O O . CYS A 1 197 ? 11.683 -9.753 -7.423 1.00 93.88 197 CYS A O 1
ATOM 1552 N N . THR A 1 198 ? 12.025 -11.462 -6.018 1.00 96.19 198 THR A N 1
ATOM 1553 C CA . THR A 1 198 ? 10.854 -12.242 -6.428 1.00 96.19 198 THR A CA 1
ATOM 1554 C C . THR A 1 198 ? 10.356 -13.077 -5.263 1.00 96.19 198 THR A C 1
ATOM 1556 O O . THR A 1 198 ? 11.154 -13.636 -4.515 1.00 96.19 198 THR A O 1
ATOM 1559 N N . TRP A 1 199 ? 9.040 -13.156 -5.107 1.00 93.50 199 TRP A N 1
ATOM 1560 C CA . TRP A 1 199 ? 8.397 -13.947 -4.065 1.00 93.50 199 TRP A CA 1
ATOM 1561 C C . TRP A 1 199 ? 7.133 -14.607 -4.604 1.00 93.50 199 TRP A C 1
ATOM 1563 O O . TRP A 1 199 ? 6.593 -14.218 -5.641 1.00 93.50 199 TRP A O 1
ATOM 1573 N N . HIS A 1 200 ? 6.659 -15.622 -3.894 1.00 88.94 200 HIS A N 1
ATOM 1574 C CA . HIS A 1 200 ? 5.326 -16.160 -4.109 1.00 88.94 200 HIS A CA 1
ATOM 1575 C C . HIS A 1 200 ? 4.351 -15.451 -3.170 1.00 88.94 200 HIS A C 1
ATOM 1577 O O . HIS A 1 200 ? 4.617 -15.328 -1.978 1.00 88.94 200 HIS A O 1
ATOM 1583 N N . CYS A 1 201 ? 3.245 -14.962 -3.718 1.00 81.19 201 CYS A N 1
ATOM 1584 C CA . CYS A 1 201 ? 2.172 -14.298 -3.003 1.00 81.19 201 CYS A CA 1
ATOM 1585 C C . CYS A 1 201 ? 1.042 -15.313 -2.750 1.00 81.19 201 CYS A C 1
ATOM 1587 O O . CYS A 1 201 ? 0.287 -15.595 -3.684 1.00 81.19 201 CYS A O 1
ATOM 1589 N N . PRO A 1 202 ? 0.905 -15.864 -1.525 1.00 74.75 202 PRO A N 1
ATOM 1590 C CA . PRO A 1 202 ? 0.037 -17.021 -1.286 1.00 74.75 202 PRO A CA 1
ATOM 1591 C C . PRO A 1 202 ? -1.446 -16.750 -1.545 1.00 74.75 202 PRO A C 1
ATOM 1593 O O . PRO A 1 202 ? -2.150 -17.602 -2.070 1.00 74.75 202 PRO A O 1
ATOM 1596 N N . TRP A 1 203 ? -1.931 -15.551 -1.212 1.00 69.56 203 TRP A N 1
ATOM 1597 C CA . TRP A 1 203 ? -3.350 -15.209 -1.356 1.00 69.56 203 TRP A CA 1
ATOM 1598 C C . TRP A 1 203 ? -3.767 -14.948 -2.811 1.00 69.56 203 TRP A C 1
ATOM 1600 O O . TRP A 1 203 ? -4.926 -15.164 -3.171 1.00 69.56 203 TRP A O 1
ATOM 1610 N N . LEU A 1 204 ? -2.825 -14.516 -3.658 1.00 77.75 204 LEU A N 1
ATOM 1611 C CA . LEU A 1 204 ? -3.026 -14.433 -5.106 1.00 77.75 204 LEU A CA 1
ATOM 1612 C C . LEU A 1 204 ? -2.749 -15.764 -5.806 1.00 77.75 204 LEU A C 1
ATOM 1614 O O . LEU A 1 204 ? -3.222 -15.955 -6.921 1.00 77.75 204 LEU A O 1
ATOM 1618 N N . ASP A 1 205 ? -1.992 -16.656 -5.163 1.00 83.19 205 ASP A N 1
ATOM 1619 C CA . ASP A 1 205 ? -1.375 -17.826 -5.787 1.00 83.19 205 ASP A CA 1
ATOM 1620 C C . ASP A 1 205 ? -0.565 -17.436 -7.036 1.00 83.19 205 ASP A C 1
ATOM 1622 O O . ASP A 1 205 ? -0.725 -17.981 -8.127 1.00 83.19 205 ASP A O 1
ATOM 1626 N N . LYS A 1 206 ? 0.276 -16.401 -6.894 1.00 90.25 206 LYS A N 1
ATOM 1627 C CA . LYS A 1 206 ? 1.091 -15.850 -7.989 1.00 90.25 206 LYS A CA 1
ATOM 1628 C C . LYS A 1 206 ? 2.527 -15.600 -7.552 1.00 90.25 206 LYS A C 1
ATOM 1630 O O . LYS A 1 206 ? 2.793 -15.097 -6.465 1.00 90.25 206 LYS A O 1
ATOM 1635 N N . THR A 1 207 ? 3.471 -15.913 -8.425 1.00 95.38 207 THR A N 1
ATOM 1636 C CA . THR A 1 207 ? 4.871 -15.501 -8.348 1.00 95.38 207 THR A CA 1
ATOM 1637 C C . THR A 1 207 ? 5.012 -14.078 -8.879 1.00 95.38 207 THR A C 1
ATOM 1639 O O . THR A 1 207 ? 4.645 -13.791 -10.021 1.00 95.38 207 THR A O 1
ATOM 1642 N N . ILE A 1 208 ? 5.567 -13.189 -8.061 1.00 96.12 208 ILE A N 1
ATOM 1643 C CA . ILE A 1 208 ? 5.682 -11.762 -8.347 1.00 96.12 208 ILE A CA 1
ATOM 1644 C C . ILE A 1 208 ? 7.152 -11.363 -8.379 1.00 96.12 208 ILE A C 1
ATOM 1646 O O . ILE A 1 208 ? 7.860 -11.541 -7.390 1.00 96.12 208 ILE A O 1
ATOM 1650 N N . SER A 1 209 ? 7.594 -10.771 -9.488 1.00 98.31 209 SER A N 1
ATOM 1651 C CA . SER A 1 209 ? 8.862 -10.038 -9.543 1.00 98.31 209 SER A CA 1
ATOM 1652 C C . SER A 1 209 ? 8.614 -8.548 -9.374 1.00 98.31 209 SER A C 1
ATOM 1654 O O . SER A 1 209 ? 7.675 -8.007 -9.958 1.00 98.31 209 SER A O 1
ATOM 1656 N N . PHE A 1 210 ? 9.474 -7.872 -8.616 1.00 97.25 210 PHE A N 1
ATOM 1657 C CA . PHE A 1 210 ? 9.356 -6.436 -8.379 1.00 97.25 210 PHE A CA 1
ATOM 1658 C C . PHE A 1 210 ? 10.603 -5.701 -8.843 1.00 97.25 210 PHE A C 1
ATOM 1660 O O . PHE A 1 210 ? 11.715 -6.075 -8.474 1.00 97.25 210 PHE A O 1
ATOM 1667 N N . GLY A 1 211 ? 10.402 -4.658 -9.645 1.00 97.06 211 GLY A N 1
ATOM 1668 C CA . GLY A 1 211 ? 11.471 -3.796 -10.139 1.00 97.06 211 GLY A CA 1
ATOM 1669 C C . GLY A 1 211 ? 11.190 -2.330 -9.838 1.00 97.06 211 GLY A C 1
ATOM 1670 O O . GLY A 1 211 ? 10.038 -1.891 -9.824 1.00 97.06 211 GLY A O 1
ATOM 1671 N N . ILE A 1 212 ? 12.248 -1.556 -9.615 1.00 97.75 212 ILE A N 1
ATOM 1672 C CA . ILE A 1 212 ? 12.169 -0.125 -9.338 1.00 97.75 212 ILE A CA 1
ATOM 1673 C C . ILE A 1 212 ? 12.892 0.649 -10.433 1.00 97.75 212 ILE A C 1
ATOM 1675 O O . ILE A 1 212 ? 14.118 0.734 -10.446 1.00 97.75 212 ILE A O 1
ATOM 1679 N N . CYS A 1 213 ? 12.126 1.304 -11.306 1.00 97.06 213 CYS A N 1
ATOM 1680 C CA . CYS A 1 213 ? 12.597 2.264 -12.308 1.00 97.06 213 CYS A CA 1
ATOM 1681 C C . CYS A 1 213 ? 13.855 1.806 -13.084 1.00 97.06 213 CYS A C 1
ATOM 1683 O O . CYS A 1 213 ? 13.750 1.113 -14.088 1.00 97.06 213 CYS A O 1
ATOM 1685 N N . MET A 1 214 ? 15.049 2.178 -12.621 1.00 97.44 214 MET A N 1
ATOM 1686 C CA . MET A 1 214 ? 16.324 1.867 -13.269 1.00 97.44 214 MET A CA 1
ATOM 1687 C C . MET A 1 214 ? 16.642 0.363 -13.322 1.00 97.44 214 MET A C 1
ATOM 1689 O O . MET A 1 214 ? 17.381 -0.038 -14.213 1.00 97.44 214 MET A O 1
ATOM 1693 N N . ASP A 1 215 ? 16.025 -0.473 -12.480 1.00 98.06 215 ASP A N 1
ATOM 1694 C CA . ASP A 1 215 ? 16.190 -1.938 -12.523 1.00 98.06 215 ASP A CA 1
ATOM 1695 C C . ASP A 1 215 ? 15.894 -2.536 -13.907 1.00 98.06 215 ASP A C 1
ATOM 1697 O O . ASP A 1 215 ? 16.478 -3.544 -14.292 1.00 98.06 215 ASP A O 1
ATOM 1701 N N . ILE A 1 216 ? 15.007 -1.912 -14.690 1.00 97.94 216 ILE A N 1
ATOM 1702 C CA . ILE A 1 216 ? 14.659 -2.409 -16.025 1.00 97.94 216 ILE A CA 1
ATOM 1703 C C . ILE A 1 216 ? 15.718 -2.074 -17.090 1.00 97.94 216 ILE A C 1
ATOM 1705 O O . ILE A 1 216 ? 15.719 -2.667 -18.171 1.00 97.94 216 ILE A O 1
ATOM 1709 N N . ASN A 1 217 ? 16.599 -1.106 -16.830 1.00 98.06 217 ASN A N 1
ATOM 1710 C CA . ASN A 1 217 ? 17.632 -0.666 -17.766 1.00 98.06 217 ASN A CA 1
ATOM 1711 C C . ASN A 1 217 ? 18.869 -1.571 -17.706 1.00 98.06 217 ASN A C 1
ATOM 1713 O O . ASN A 1 217 ? 19.017 -2.347 -16.767 1.00 98.06 217 ASN A O 1
ATOM 1717 N N . PRO A 1 218 ? 19.763 -1.487 -18.707 1.00 97.75 218 PRO A N 1
ATOM 1718 C CA . PRO A 1 218 ? 21.094 -2.068 -18.581 1.00 97.75 218 PRO A CA 1
ATOM 1719 C C . PRO A 1 218 ? 21.845 -1.453 -17.397 1.00 97.75 218 PRO A C 1
ATOM 1721 O O . PRO A 1 218 ? 21.730 -0.240 -17.174 1.00 97.75 218 PRO A O 1
ATOM 1724 N N . ASP A 1 219 ? 22.627 -2.264 -16.684 1.00 95.44 219 ASP A N 1
ATOM 1725 C CA . ASP A 1 219 ? 23.392 -1.810 -15.519 1.00 95.44 219 ASP A CA 1
ATOM 1726 C C . ASP A 1 219 ? 24.268 -0.594 -15.865 1.00 95.44 219 ASP A C 1
ATOM 1728 O O . ASP A 1 219 ? 25.002 -0.585 -16.863 1.00 95.44 219 ASP A O 1
ATOM 1732 N N . ASP A 1 220 ? 24.112 0.460 -15.065 1.00 92.06 220 ASP A N 1
ATOM 1733 C CA . ASP A 1 220 ? 24.739 1.781 -15.204 1.00 92.06 220 ASP A CA 1
ATOM 1734 C C . ASP A 1 220 ? 24.637 2.428 -16.608 1.00 92.06 220 ASP A C 1
ATOM 1736 O O . ASP A 1 220 ? 25.440 3.284 -16.982 1.00 92.06 220 ASP A O 1
ATOM 1740 N N . PHE A 1 221 ? 23.676 1.989 -17.434 1.00 93.81 221 PHE A N 1
ATOM 1741 C CA . PHE A 1 221 ? 23.616 2.270 -18.878 1.00 93.81 221 PHE A CA 1
ATOM 1742 C C . PHE A 1 221 ? 24.888 1.880 -19.664 1.00 93.81 221 PHE A C 1
ATOM 1744 O O . PHE A 1 221 ? 25.085 2.347 -20.788 1.00 93.81 221 PHE A O 1
ATOM 1751 N N . GLN A 1 222 ? 25.745 1.026 -19.098 1.00 95.44 222 GLN A N 1
ATOM 1752 C CA . GLN A 1 222 ? 26.978 0.528 -19.719 1.00 95.44 222 GLN A CA 1
ATOM 1753 C C . GLN A 1 222 ? 26.845 -0.916 -20.199 1.00 95.44 222 GLN A C 1
ATOM 1755 O O . GLN A 1 222 ? 27.476 -1.300 -21.189 1.00 95.44 222 GLN A O 1
ATOM 1760 N N . ALA A 1 223 ? 26.041 -1.727 -19.507 1.00 95.94 223 ALA A N 1
ATOM 1761 C CA . ALA A 1 223 ? 25.816 -3.106 -19.907 1.00 95.94 223 ALA A CA 1
ATOM 1762 C C . ALA A 1 223 ? 25.169 -3.184 -21.308 1.00 95.94 223 ALA A C 1
ATOM 1764 O O . ALA A 1 223 ? 24.459 -2.264 -21.735 1.00 95.94 223 ALA A O 1
ATOM 1765 N N . PRO A 1 224 ? 25.396 -4.275 -22.065 1.00 97.88 224 PRO A N 1
ATOM 1766 C CA . PRO A 1 224 ? 24.775 -4.445 -23.371 1.00 97.88 224 PRO A CA 1
ATOM 1767 C C . PRO A 1 224 ? 23.250 -4.352 -23.279 1.00 97.88 224 PRO A C 1
ATOM 1769 O O . PRO A 1 224 ? 22.637 -5.003 -22.440 1.00 97.88 224 PRO A O 1
ATOM 1772 N N . PHE A 1 225 ? 22.607 -3.637 -24.207 1.00 96.50 225 PHE A N 1
ATOM 1773 C CA . PHE A 1 225 ? 21.141 -3.565 -24.235 1.00 96.50 225 PHE A CA 1
ATOM 1774 C C . PHE A 1 225 ? 20.495 -4.958 -24.332 1.00 96.50 225 PHE A C 1
ATOM 1776 O O . PHE A 1 225 ? 19.425 -5.187 -23.790 1.00 96.50 225 PHE A O 1
ATOM 1783 N N . SER A 1 226 ? 21.154 -5.933 -24.955 1.00 96.81 226 SER A N 1
ATOM 1784 C CA . SER A 1 226 ? 20.657 -7.309 -25.035 1.00 96.81 226 SER A CA 1
ATOM 1785 C C . SER A 1 226 ? 20.825 -8.135 -23.751 1.00 96.81 226 SER A C 1
ATOM 1787 O O . SER A 1 226 ? 20.490 -9.314 -23.771 1.00 96.81 226 SER A O 1
ATOM 1789 N N . ALA A 1 227 ? 21.384 -7.578 -22.671 1.00 97.62 227 ALA A N 1
ATOM 1790 C CA . ALA A 1 227 ? 21.571 -8.300 -21.412 1.00 97.62 227 ALA A CA 1
ATOM 1791 C C . ALA A 1 227 ? 20.240 -8.561 -20.691 1.00 97.62 227 ALA A C 1
ATOM 1793 O O . ALA A 1 227 ? 20.082 -9.613 -20.080 1.00 97.62 227 ALA A O 1
ATOM 1794 N N . TYR A 1 228 ? 19.276 -7.636 -20.821 1.00 98.44 228 TYR A N 1
ATOM 1795 C CA . TYR A 1 228 ? 17.925 -7.750 -20.257 1.00 98.44 228 TYR A CA 1
ATOM 1796 C C . TYR A 1 228 ? 17.929 -8.279 -18.817 1.00 98.44 228 TYR A C 1
ATOM 1798 O O . TYR A 1 228 ? 17.231 -9.236 -18.521 1.00 98.44 228 TYR A O 1
ATOM 1806 N N . GLU A 1 229 ? 18.740 -7.708 -17.934 1.00 98.56 229 GLU A N 1
ATOM 1807 C CA . GLU A 1 229 ? 19.089 -8.282 -16.631 1.00 98.56 229 GLU A CA 1
ATOM 1808 C C . GLU A 1 229 ? 17.838 -8.582 -15.793 1.00 98.56 229 GLU A C 1
ATOM 1810 O O . GLU A 1 229 ? 17.595 -9.730 -15.418 1.00 98.56 229 GLU A O 1
ATOM 1815 N N . PHE A 1 230 ? 16.973 -7.581 -15.610 1.00 98.56 230 PHE A N 1
ATOM 1816 C CA . PHE A 1 230 ? 15.699 -7.770 -14.921 1.00 98.56 230 PHE A CA 1
ATOM 1817 C C . PHE A 1 230 ? 14.715 -8.644 -15.714 1.00 98.56 230 PHE A C 1
ATOM 1819 O O . PHE A 1 230 ? 14.065 -9.514 -15.143 1.00 98.56 230 PHE A O 1
ATOM 1826 N N . GLY A 1 231 ? 14.629 -8.489 -17.040 1.00 98.50 231 GLY A N 1
ATOM 1827 C CA . GLY A 1 231 ? 13.759 -9.330 -17.875 1.00 98.50 231 GLY A CA 1
ATOM 1828 C C . GLY A 1 231 ? 14.137 -10.818 -17.844 1.00 98.50 231 GLY A C 1
ATOM 1829 O O . GLY A 1 231 ? 13.266 -11.684 -17.846 1.00 98.50 231 GLY A O 1
ATOM 1830 N N . SER A 1 232 ? 15.431 -11.118 -17.756 1.00 98.44 232 SER A N 1
ATOM 1831 C CA . SER A 1 232 ? 15.976 -12.469 -17.619 1.00 98.44 232 SER A CA 1
ATOM 1832 C C . SER A 1 232 ? 15.689 -13.034 -16.232 1.00 98.44 232 SER A C 1
ATOM 1834 O O . SER A 1 232 ? 15.294 -14.191 -16.130 1.00 98.44 232 SER A O 1
ATOM 1836 N N . HIS A 1 233 ? 15.784 -12.210 -15.182 1.00 98.62 233 HIS A N 1
ATOM 1837 C CA . HIS A 1 233 ? 15.373 -12.585 -13.826 1.00 98.62 233 HIS A CA 1
ATOM 1838 C C . HIS A 1 233 ? 13.887 -12.970 -13.763 1.00 98.62 233 HIS A C 1
ATOM 1840 O O . HIS A 1 233 ? 13.542 -14.015 -13.211 1.00 98.62 233 HIS A O 1
ATOM 1846 N N . VAL A 1 234 ? 13.006 -12.171 -14.380 1.00 98.69 234 VAL A N 1
ATOM 1847 C CA . VAL A 1 234 ? 11.560 -12.462 -14.482 1.00 98.69 234 VAL A CA 1
ATOM 1848 C C . VAL A 1 234 ? 11.306 -13.773 -15.236 1.00 98.69 234 VAL A C 1
ATOM 1850 O O . VAL A 1 234 ? 10.439 -14.563 -14.852 1.00 98.69 234 VAL A O 1
ATOM 1853 N N . LEU A 1 235 ? 12.060 -14.024 -16.312 1.00 98.50 235 LEU A N 1
ATOM 1854 C CA . LEU A 1 235 ? 11.973 -15.266 -17.077 1.00 98.50 235 LEU A CA 1
ATOM 1855 C C . LEU A 1 235 ? 12.405 -16.481 -16.245 1.00 98.50 235 LEU A C 1
ATOM 1857 O O . LEU A 1 235 ? 11.684 -17.478 -16.202 1.00 98.50 235 LEU A O 1
ATOM 1861 N N . GLU A 1 236 ? 13.551 -16.390 -15.572 1.00 98.38 236 GLU A N 1
ATOM 1862 C CA . GLU A 1 236 ? 14.112 -17.451 -14.731 1.00 98.38 236 GLU A CA 1
ATOM 1863 C C . GLU A 1 236 ? 13.141 -17.872 -13.621 1.00 98.38 236 GLU A C 1
ATOM 1865 O O . GLU A 1 236 ? 12.918 -19.067 -13.402 1.00 98.38 236 GLU A O 1
ATOM 1870 N N . HIS A 1 237 ? 12.500 -16.893 -12.979 1.00 98.06 237 HIS A N 1
ATOM 1871 C CA . HIS A 1 237 ? 11.560 -17.127 -11.885 1.00 98.06 237 HIS A CA 1
ATOM 1872 C C . HIS A 1 237 ? 10.129 -17.420 -12.346 1.00 98.06 237 HIS A C 1
ATOM 1874 O O . HIS A 1 237 ? 9.283 -17.750 -11.515 1.00 98.06 237 HIS A O 1
ATOM 1880 N N . LYS A 1 238 ? 9.858 -17.369 -13.659 1.00 97.88 238 LYS A N 1
ATOM 1881 C CA . LYS A 1 238 ? 8.556 -17.715 -14.252 1.00 97.88 238 LYS A CA 1
ATOM 1882 C C . LYS A 1 238 ? 7.414 -16.908 -13.622 1.00 97.88 238 LYS A C 1
ATOM 1884 O O . LYS A 1 238 ? 6.386 -17.472 -13.247 1.00 97.88 238 LYS A O 1
ATOM 1889 N N . SER A 1 239 ? 7.614 -15.612 -13.427 1.00 97.56 239 SER A N 1
ATOM 1890 C CA . SER A 1 239 ? 6.668 -14.753 -12.711 1.00 97.56 239 SER A CA 1
ATOM 1891 C C . SER A 1 239 ? 5.330 -14.595 -13.438 1.00 97.56 239 SER A C 1
ATOM 1893 O O . SER A 1 239 ? 5.276 -14.420 -14.650 1.00 97.56 239 SER A O 1
ATOM 1895 N N . ASP A 1 240 ? 4.228 -14.604 -12.694 1.00 96.75 240 ASP A N 1
ATOM 1896 C CA . ASP A 1 240 ? 2.905 -14.265 -13.236 1.00 96.75 240 ASP A CA 1
ATOM 1897 C C . ASP A 1 240 ? 2.757 -12.762 -13.434 1.00 96.75 240 ASP A C 1
ATOM 1899 O O . ASP A 1 240 ? 2.143 -12.299 -14.397 1.00 96.75 240 ASP A O 1
ATOM 1903 N N . LEU A 1 241 ? 3.308 -12.006 -12.482 1.00 96.75 241 LEU A N 1
ATOM 1904 C CA . LEU A 1 241 ? 3.184 -10.563 -12.396 1.00 96.75 241 LEU A CA 1
ATOM 1905 C C . LEU A 1 241 ? 4.564 -9.930 -12.245 1.00 96.75 241 LEU A C 1
ATOM 1907 O O . LEU A 1 241 ? 5.398 -10.372 -11.451 1.00 96.75 241 LEU A O 1
ATOM 1911 N N . VAL A 1 242 ? 4.764 -8.842 -12.974 1.00 98.44 242 VAL A N 1
ATOM 1912 C CA . VAL A 1 242 ? 5.839 -7.888 -12.745 1.00 98.44 242 VAL A CA 1
ATOM 1913 C C . VAL A 1 242 ? 5.212 -6.633 -12.164 1.00 98.44 242 VAL A C 1
ATOM 1915 O O . VAL A 1 242 ? 4.472 -5.934 -12.852 1.00 98.44 242 VAL A O 1
ATOM 1918 N N . LEU A 1 243 ? 5.502 -6.349 -10.900 1.00 97.50 243 LEU A N 1
ATOM 1919 C CA . LEU A 1 243 ? 5.142 -5.086 -10.267 1.00 97.50 243 LEU A CA 1
ATOM 1920 C C . LEU A 1 243 ? 6.299 -4.103 -10.432 1.00 97.50 243 LEU A C 1
ATOM 1922 O O . LEU A 1 243 ? 7.455 -4.438 -10.175 1.00 97.50 243 LEU A O 1
ATOM 1926 N N . PHE A 1 244 ? 5.997 -2.890 -10.877 1.00 98.06 244 PHE A N 1
ATOM 1927 C CA . PHE A 1 244 ? 7.018 -1.921 -11.239 1.00 98.06 244 PHE A CA 1
ATOM 1928 C C . PHE A 1 244 ? 6.724 -0.547 -10.644 1.00 98.06 244 PHE A C 1
ATOM 1930 O O . PHE A 1 244 ? 5.804 0.154 -11.068 1.00 98.06 244 PHE A O 1
ATOM 1937 N N . ALA A 1 245 ? 7.519 -0.157 -9.650 1.00 93.81 245 ALA A N 1
ATOM 1938 C CA . ALA A 1 245 ? 7.450 1.168 -9.046 1.00 93.81 245 ALA A CA 1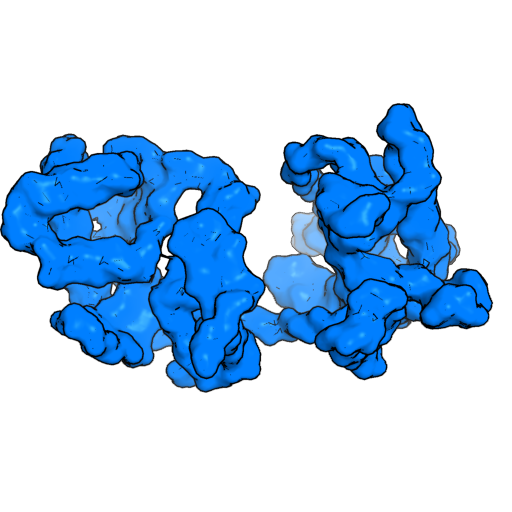
ATOM 1939 C C . ALA A 1 245 ? 8.399 2.115 -9.776 1.00 93.81 245 ALA A C 1
ATOM 1941 O O . ALA A 1 245 ? 9.558 1.780 -10.036 1.00 93.81 245 ALA A O 1
ATOM 1942 N N . CYS A 1 246 ? 7.920 3.302 -10.137 1.00 92.81 246 CYS A N 1
ATOM 1943 C CA . CYS A 1 246 ? 8.637 4.110 -11.102 1.00 92.81 246 CYS A CA 1
ATOM 1944 C C . CYS A 1 246 ? 8.611 5.617 -10.816 1.00 92.81 246 CYS A C 1
ATOM 1946 O O . CYS A 1 246 ? 7.625 6.188 -10.349 1.00 92.81 246 CYS A O 1
ATOM 1948 N N . ALA A 1 247 ? 9.737 6.253 -11.140 1.00 94.44 247 ALA A N 1
ATOM 1949 C CA . ALA A 1 247 ? 9.887 7.696 -11.267 1.00 94.44 247 ALA A CA 1
ATOM 1950 C C . ALA A 1 247 ? 10.671 7.978 -12.553 1.00 94.44 247 ALA A C 1
ATOM 1952 O O . ALA A 1 247 ? 11.851 8.319 -12.527 1.00 94.44 247 ALA A O 1
ATOM 1953 N N . TRP A 1 248 ? 10.029 7.707 -13.691 1.00 95.81 248 TRP A N 1
ATOM 1954 C CA . TRP A 1 248 ? 10.661 7.756 -15.007 1.00 95.81 248 TRP A CA 1
ATOM 1955 C C . TRP A 1 248 ? 10.692 9.171 -15.563 1.00 95.81 248 TRP A C 1
ATOM 1957 O O . TRP A 1 248 ? 9.649 9.823 -15.689 1.00 95.81 248 TRP A O 1
ATOM 1967 N N . ASN A 1 249 ? 11.886 9.607 -15.951 1.00 94.00 249 ASN A N 1
ATOM 1968 C CA . ASN A 1 249 ? 12.099 10.931 -16.508 1.00 94.00 249 ASN A CA 1
ATOM 1969 C C . ASN A 1 249 ? 11.425 11.090 -17.867 1.00 94.00 249 ASN A C 1
ATOM 1971 O O . ASN A 1 249 ? 11.393 10.182 -18.699 1.00 94.00 249 ASN A O 1
ATOM 1975 N N . ASP A 1 250 ? 10.921 12.290 -18.094 1.00 92.94 250 ASP A N 1
ATOM 1976 C CA . ASP A 1 250 ? 10.234 12.660 -19.306 1.00 92.94 250 ASP A CA 1
ATOM 1977 C C . ASP A 1 250 ? 11.111 13.533 -20.195 1.00 92.94 250 ASP A C 1
ATOM 1979 O O . ASP A 1 250 ? 11.423 14.677 -19.865 1.00 92.94 250 ASP A O 1
ATOM 1983 N N . PHE A 1 251 ? 11.488 12.981 -21.342 1.00 88.75 251 PHE A N 1
ATOM 1984 C CA . PHE A 1 251 ? 12.281 13.672 -22.357 1.00 88.75 251 PHE A CA 1
ATOM 1985 C C . PHE A 1 251 ? 11.467 13.974 -23.623 1.00 88.75 251 PHE A C 1
ATOM 1987 O O . PHE A 1 251 ? 12.005 14.504 -24.594 1.00 88.75 251 PHE A O 1
ATOM 1994 N N . GLU A 1 252 ? 10.177 13.625 -23.639 1.00 86.38 252 GLU A N 1
ATOM 1995 C CA . GLU A 1 252 ? 9.315 13.770 -24.810 1.00 86.38 252 GLU A CA 1
ATOM 1996 C C . GLU A 1 252 ? 8.520 15.090 -24.759 1.00 86.38 252 GLU A C 1
ATOM 1998 O O . GLU A 1 252 ? 8.112 15.526 -23.676 1.00 86.38 252 GLU A O 1
ATOM 2003 N N . PRO A 1 253 ? 8.206 15.715 -25.912 1.00 84.25 253 PRO A N 1
ATOM 2004 C CA . PRO A 1 253 ? 7.353 16.905 -25.960 1.00 84.25 253 PRO A CA 1
ATOM 2005 C C . PRO A 1 253 ? 6.000 16.682 -25.270 1.00 84.25 253 PRO A C 1
ATOM 2007 O O . PRO A 1 253 ? 5.488 15.564 -25.265 1.00 84.25 253 PRO A O 1
ATOM 2010 N N . HIS A 1 254 ? 5.398 17.740 -24.717 1.00 74.56 254 HIS A N 1
ATOM 2011 C CA . HIS A 1 254 ? 4.217 17.641 -23.843 1.00 74.56 254 HIS A CA 1
ATOM 2012 C C . HIS A 1 254 ? 3.014 16.899 -24.452 1.00 74.56 254 HIS A C 1
ATOM 2014 O O . HIS A 1 254 ? 2.365 16.142 -23.736 1.00 74.56 254 HIS A O 1
ATOM 2020 N N . ASP A 1 255 ? 2.760 17.052 -25.753 1.00 80.56 255 ASP A N 1
ATOM 2021 C CA . ASP A 1 255 ? 1.527 16.571 -26.401 1.00 80.56 255 ASP A CA 1
ATOM 2022 C C . ASP A 1 255 ? 1.631 15.144 -26.972 1.00 80.56 255 ASP A C 1
ATOM 2024 O O . ASP A 1 255 ? 0.742 14.676 -27.684 1.00 80.56 255 ASP A O 1
ATOM 2028 N N . VAL A 1 256 ? 2.733 14.437 -26.699 1.00 88.94 256 VAL A N 1
ATOM 2029 C CA . VAL A 1 256 ? 2.961 13.087 -27.236 1.00 88.94 256 VAL A CA 1
ATOM 2030 C C . VAL A 1 256 ? 2.327 12.030 -26.317 1.00 88.94 256 VAL A C 1
ATOM 2032 O O . VAL A 1 256 ? 2.532 12.071 -25.105 1.00 88.94 256 VAL A O 1
ATOM 2035 N N . PRO A 1 257 ? 1.585 11.042 -26.840 1.00 89.50 257 PRO A N 1
ATOM 2036 C CA . PRO A 1 257 ? 1.112 9.915 -26.037 1.00 89.50 257 PRO A CA 1
ATOM 2037 C C . PRO A 1 257 ? 2.264 9.090 -25.429 1.00 89.50 257 PRO A C 1
ATOM 2039 O O . PRO A 1 257 ? 3.364 9.061 -25.983 1.00 89.50 257 PRO A O 1
ATOM 2042 N N . PRO A 1 258 ? 2.034 8.340 -24.338 1.00 92.62 258 PRO A N 1
ATOM 2043 C CA . PRO A 1 258 ? 3.103 7.634 -23.629 1.00 92.62 258 PRO A CA 1
ATOM 2044 C C . PRO A 1 258 ? 3.635 6.368 -24.325 1.00 92.62 258 PRO A C 1
ATOM 2046 O O . PRO A 1 258 ? 4.498 5.683 -23.779 1.00 92.62 258 PRO A O 1
ATOM 2049 N N . TYR A 1 259 ? 3.150 6.033 -25.524 1.00 94.38 259 TYR A N 1
ATOM 2050 C CA . TYR A 1 259 ? 3.403 4.740 -26.171 1.00 94.38 259 TYR A CA 1
ATOM 2051 C C . TYR A 1 259 ? 4.882 4.405 -26.371 1.00 94.38 259 TYR A C 1
ATOM 2053 O O . TYR A 1 259 ? 5.236 3.231 -26.321 1.00 94.38 259 TYR A O 1
ATOM 2061 N N . LYS A 1 260 ? 5.758 5.400 -26.561 1.00 94.06 260 LYS A N 1
ATOM 2062 C CA . LYS A 1 260 ? 7.208 5.161 -26.649 1.00 94.06 260 LYS A CA 1
ATOM 2063 C C . LYS A 1 260 ? 7.774 4.598 -25.346 1.00 94.06 260 LYS A C 1
ATOM 2065 O O . LYS A 1 260 ? 8.509 3.618 -25.385 1.00 94.06 260 LYS A O 1
ATOM 2070 N N . THR A 1 261 ? 7.396 5.179 -24.209 1.00 95.81 261 THR A N 1
ATOM 2071 C CA . THR A 1 261 ? 7.809 4.713 -22.880 1.00 95.81 261 THR A CA 1
ATOM 2072 C C . THR A 1 261 ? 7.249 3.324 -22.593 1.00 95.81 261 THR A C 1
ATOM 2074 O O . THR A 1 261 ? 7.996 2.439 -22.186 1.00 95.81 261 THR A O 1
ATOM 2077 N N . LEU A 1 262 ? 5.964 3.096 -22.893 1.00 96.94 262 LEU A N 1
ATOM 2078 C CA . LEU A 1 262 ? 5.339 1.778 -22.721 1.00 96.94 262 LEU A CA 1
ATOM 2079 C C . LEU A 1 262 ? 6.034 0.707 -23.574 1.00 96.94 262 LEU A C 1
ATOM 2081 O O . LEU A 1 262 ? 6.344 -0.379 -23.088 1.00 96.94 262 LEU A O 1
ATOM 2085 N N . SER A 1 263 ? 6.330 1.037 -24.836 1.00 96.56 263 SER A N 1
ATOM 2086 C CA . SER A 1 263 ? 7.040 0.143 -25.758 1.00 96.56 263 SER A CA 1
ATOM 2087 C C . SER A 1 263 ? 8.457 -0.147 -25.279 1.00 96.56 263 SER A C 1
ATOM 2089 O O . SER A 1 263 ? 8.918 -1.276 -25.399 1.00 96.56 263 SER A O 1
ATOM 2091 N N . TYR A 1 264 ? 9.141 0.851 -24.714 1.00 97.75 264 TYR A N 1
ATOM 2092 C CA . TYR A 1 264 ? 10.467 0.671 -24.136 1.00 97.75 264 TYR A CA 1
ATOM 2093 C C . TYR A 1 264 ? 10.432 -0.300 -22.950 1.00 97.75 264 TYR A C 1
ATOM 2095 O O . TYR A 1 264 ? 11.204 -1.257 -22.929 1.00 97.75 264 TYR A O 1
ATOM 2103 N N . 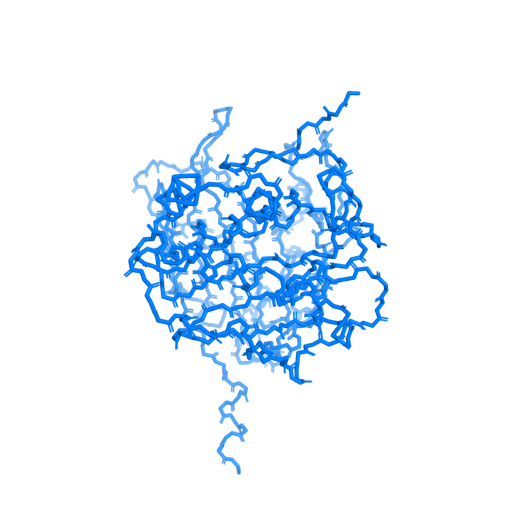TRP A 1 265 ? 9.513 -0.116 -21.997 1.00 98.31 265 TRP A N 1
ATOM 2104 C CA . TRP A 1 265 ? 9.371 -1.038 -20.865 1.00 98.31 265 TRP A CA 1
ATOM 2105 C C . TRP A 1 265 ? 9.047 -2.463 -21.324 1.00 98.31 265 TRP A C 1
ATOM 2107 O O . TRP A 1 265 ? 9.694 -3.405 -20.870 1.00 98.31 265 TRP A O 1
ATOM 2117 N N . ALA A 1 266 ? 8.135 -2.627 -22.288 1.00 98.06 266 ALA A N 1
ATOM 2118 C CA . ALA A 1 266 ? 7.848 -3.930 -22.885 1.00 98.06 266 ALA A CA 1
ATOM 2119 C C . ALA A 1 266 ? 9.087 -4.538 -23.570 1.00 98.06 266 ALA A C 1
ATOM 2121 O O . ALA A 1 266 ? 9.403 -5.705 -23.356 1.00 98.06 266 ALA A O 1
ATOM 2122 N N . GLN A 1 267 ? 9.846 -3.745 -24.335 1.00 98.12 267 GLN A N 1
ATOM 2123 C CA . GLN A 1 267 ? 11.067 -4.197 -25.008 1.00 98.12 267 GLN A CA 1
ATOM 2124 C C . GLN A 1 267 ? 12.117 -4.703 -24.013 1.00 98.12 267 GLN A C 1
ATOM 2126 O O . GLN A 1 267 ? 12.815 -5.678 -24.287 1.00 98.12 267 GLN A O 1
ATOM 2131 N N . ARG A 1 268 ? 12.240 -4.083 -22.840 1.00 98.56 268 ARG A N 1
ATOM 2132 C CA . ARG A 1 268 ? 13.171 -4.552 -21.806 1.00 98.56 268 ARG A CA 1
ATOM 2133 C C . ARG A 1 268 ? 12.770 -5.892 -21.175 1.00 98.56 268 ARG A C 1
ATOM 2135 O O . ARG A 1 268 ? 13.616 -6.546 -20.571 1.00 98.56 268 ARG A O 1
ATOM 2142 N N . LEU A 1 269 ? 11.528 -6.329 -21.378 1.00 98.62 269 LEU A N 1
ATOM 2143 C CA . LEU A 1 269 ? 11.002 -7.638 -20.984 1.00 98.62 269 LEU A CA 1
ATOM 2144 C C . LEU A 1 269 ? 10.951 -8.636 -22.158 1.00 98.62 269 LEU A C 1
ATOM 2146 O O . LEU A 1 269 ? 10.291 -9.671 -22.052 1.00 98.62 269 LEU A O 1
ATOM 2150 N N . SER A 1 270 ? 11.679 -8.372 -23.254 1.00 98.38 270 SER A N 1
ATOM 2151 C CA . SER A 1 270 ? 11.735 -9.256 -24.434 1.00 98.38 270 SER A CA 1
ATOM 2152 C C . SER A 1 270 ? 12.009 -10.732 -24.109 1.00 98.38 270 SER A C 1
ATOM 2154 O O . SER A 1 270 ? 11.312 -11.561 -24.683 1.00 98.38 270 SER A O 1
ATOM 2156 N N . PRO A 1 271 ? 12.903 -11.113 -23.165 1.00 98.56 271 PRO A N 1
ATOM 2157 C CA . PRO A 1 271 ? 13.101 -12.529 -22.834 1.00 98.56 271 PRO A CA 1
ATOM 2158 C C . PRO A 1 271 ? 11.810 -13.261 -22.432 1.00 98.56 271 PRO A C 1
ATOM 2160 O O . PRO A 1 271 ? 11.602 -14.412 -22.816 1.00 98.56 271 PRO A O 1
ATOM 2163 N N . VAL A 1 272 ? 10.918 -12.590 -21.696 1.00 98.62 272 VAL A N 1
ATOM 2164 C CA . VAL A 1 272 ? 9.620 -13.144 -21.278 1.00 98.62 272 VAL A CA 1
ATOM 2165 C C . VAL A 1 272 ? 8.660 -13.215 -22.465 1.00 98.62 272 VAL A C 1
ATOM 2167 O O . VAL A 1 272 ? 8.015 -14.240 -22.675 1.00 98.62 272 VAL A O 1
ATOM 2170 N N . ILE A 1 273 ? 8.600 -12.152 -23.273 1.00 98.56 273 ILE A N 1
ATOM 2171 C CA . ILE A 1 273 ? 7.756 -12.070 -24.477 1.00 98.56 273 ILE A CA 1
ATOM 2172 C C . ILE A 1 273 ? 8.138 -13.156 -25.495 1.00 98.56 273 ILE A C 1
ATOM 2174 O O . ILE A 1 273 ? 7.264 -13.837 -26.039 1.00 98.56 273 ILE A O 1
ATOM 2178 N N . ASP A 1 274 ? 9.433 -13.358 -25.733 1.00 98.31 274 ASP A N 1
ATOM 2179 C CA . ASP A 1 274 ? 9.960 -14.356 -26.666 1.00 98.31 274 ASP A CA 1
ATOM 2180 C C . ASP A 1 274 ? 9.674 -15.780 -26.167 1.00 98.31 274 ASP A C 1
ATOM 2182 O O . ASP A 1 274 ? 9.264 -16.657 -26.938 1.00 98.31 274 ASP A O 1
ATOM 2186 N N . ALA A 1 275 ? 9.822 -16.017 -24.860 1.00 98.44 275 ALA A N 1
ATOM 2187 C CA . ALA A 1 275 ? 9.476 -17.292 -24.242 1.00 98.44 275 ALA A CA 1
ATOM 2188 C C . ALA A 1 275 ? 7.968 -17.585 -24.331 1.00 98.44 275 ALA A C 1
ATOM 2190 O O . ALA A 1 275 ? 7.583 -18.714 -24.634 1.00 98.44 275 ALA A O 1
ATOM 2191 N N . LEU A 1 276 ? 7.107 -16.584 -24.117 1.00 97.88 276 LEU A N 1
ATOM 2192 C CA . LEU A 1 276 ? 5.654 -16.716 -24.278 1.00 97.88 276 LEU A CA 1
ATOM 2193 C C . LEU A 1 276 ? 5.287 -17.017 -25.736 1.00 97.88 276 LEU A C 1
ATOM 2195 O O . LEU A 1 276 ? 4.511 -17.932 -26.004 1.00 97.88 276 LEU A O 1
ATOM 2199 N N . SE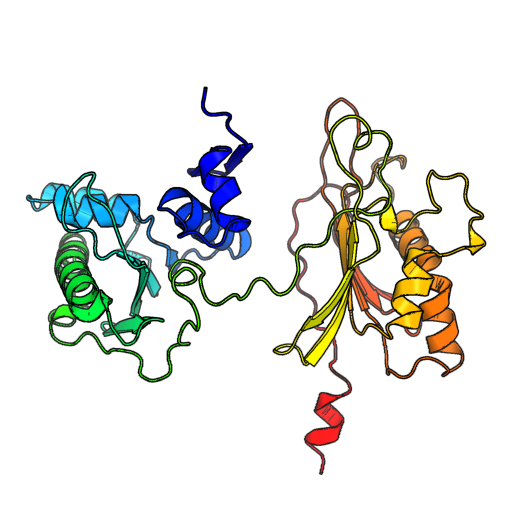R A 1 277 ? 5.889 -16.294 -26.682 1.00 97.31 277 SER A N 1
ATOM 2200 C CA . SER A 1 277 ? 5.614 -16.430 -28.120 1.00 97.31 277 SER A CA 1
ATOM 2201 C C . SER A 1 277 ? 6.057 -17.782 -28.686 1.00 97.31 277 SER A C 1
ATOM 2203 O O . SER A 1 277 ? 5.417 -18.323 -29.585 1.00 97.31 277 SER A O 1
ATOM 2205 N N . SER A 1 278 ? 7.143 -18.347 -28.156 1.00 97.19 278 SER A N 1
ATOM 2206 C CA . SER A 1 278 ? 7.647 -19.673 -28.539 1.00 97.19 278 SER A CA 1
ATOM 2207 C C . SER A 1 278 ? 6.982 -20.833 -27.787 1.00 97.19 278 SER A C 1
ATOM 2209 O O . SER A 1 278 ? 7.261 -21.992 -28.096 1.00 97.19 278 SER A O 1
ATOM 2211 N N . GLY A 1 279 ? 6.119 -20.547 -26.805 1.00 95.31 279 GLY A N 1
ATOM 2212 C CA . GLY A 1 279 ? 5.523 -21.556 -25.923 1.00 95.31 279 GLY A CA 1
ATOM 2213 C C . GLY A 1 279 ? 6.508 -22.174 -24.922 1.00 95.31 279 GLY A C 1
ATOM 2214 O O . GLY A 1 279 ? 6.196 -23.189 -24.306 1.00 95.31 279 GLY A O 1
ATOM 2215 N N . ALA A 1 280 ? 7.700 -21.589 -24.765 1.00 96.62 280 ALA A N 1
ATOM 2216 C CA . ALA A 1 280 ? 8.702 -22.018 -23.791 1.00 96.62 280 ALA A CA 1
ATOM 2217 C C . ALA A 1 280 ? 8.408 -21.502 -22.371 1.00 96.62 280 ALA A C 1
ATOM 2219 O O . ALA A 1 280 ? 8.931 -22.044 -21.395 1.00 96.62 280 ALA A O 1
ATOM 2220 N N . TYR A 1 281 ? 7.582 -20.460 -22.243 1.00 97.00 281 TYR A N 1
ATOM 2221 C CA . TYR A 1 281 ? 7.128 -19.971 -20.947 1.00 97.00 281 TYR A CA 1
ATOM 2222 C C . TYR A 1 281 ? 6.086 -20.932 -20.354 1.00 97.00 281 TYR A C 1
ATOM 2224 O O . TYR A 1 281 ? 5.134 -21.292 -21.043 1.00 97.00 281 TYR A O 1
ATOM 2232 N N . PRO A 1 282 ? 6.219 -21.347 -19.084 1.00 93.38 282 PRO A N 1
ATOM 2233 C CA . PRO A 1 282 ? 5.362 -22.384 -18.506 1.00 93.38 282 PRO A CA 1
ATOM 2234 C C . PRO A 1 282 ? 3.942 -21.909 -18.177 1.00 93.38 282 PRO A C 1
ATOM 2236 O O . PRO A 1 282 ? 3.098 -22.728 -17.830 1.00 93.38 282 PRO A O 1
ATOM 2239 N N . LYS A 1 283 ? 3.688 -20.601 -18.257 1.00 93.19 283 LYS A N 1
ATOM 2240 C CA . LYS A 1 283 ? 2.423 -19.967 -17.881 1.00 93.19 283 LYS A CA 1
ATOM 2241 C C . LYS A 1 283 ? 1.733 -19.375 -19.095 1.00 93.19 283 LYS A C 1
ATOM 2243 O O . LYS A 1 283 ? 2.380 -18.986 -20.066 1.00 93.19 283 LYS A O 1
ATOM 2248 N N . ALA A 1 284 ? 0.408 -19.268 -19.016 1.00 92.31 284 ALA A N 1
ATOM 2249 C CA . ALA A 1 284 ? -0.408 -18.778 -20.121 1.00 92.31 284 ALA A CA 1
ATOM 2250 C C . ALA A 1 284 ? -0.087 -17.328 -20.512 1.00 92.31 284 ALA A C 1
ATOM 2252 O O . ALA A 1 284 ? -0.267 -16.982 -21.683 1.00 92.31 284 ALA A O 1
ATOM 2253 N N . ASN A 1 285 ? 0.337 -16.504 -19.547 1.00 95.75 285 ASN A N 1
ATOM 2254 C CA . ASN A 1 285 ? 0.725 -15.107 -19.714 1.00 95.75 285 ASN A CA 1
ATOM 2255 C C . ASN A 1 285 ? 1.617 -14.641 -18.542 1.00 95.75 285 ASN A C 1
ATOM 2257 O O . ASN A 1 285 ? 1.699 -15.317 -17.519 1.00 95.75 285 ASN A O 1
ATOM 2261 N N . CYS A 1 286 ? 2.229 -13.467 -18.686 1.00 97.44 286 CYS A N 1
ATOM 2262 C CA . CYS A 1 286 ? 2.835 -12.671 -17.623 1.00 97.44 286 CYS A CA 1
ATOM 2263 C C . CYS A 1 286 ? 2.365 -11.216 -17.804 1.00 97.44 286 CYS A C 1
ATOM 2265 O O . CYS A 1 286 ? 2.352 -10.719 -18.933 1.00 97.44 286 CYS A O 1
ATOM 2267 N N . HIS A 1 287 ? 1.955 -10.534 -16.733 1.00 97.94 287 HIS A N 1
ATOM 2268 C CA . HIS A 1 287 ? 1.469 -9.149 -16.812 1.00 97.94 287 HIS A CA 1
ATOM 2269 C C . HIS A 1 287 ? 2.433 -8.176 -16.142 1.00 97.94 287 HIS A C 1
ATOM 2271 O O . HIS A 1 287 ? 2.940 -8.440 -15.056 1.00 97.94 287 HIS A O 1
ATOM 2277 N N . PHE A 1 288 ? 2.649 -7.022 -16.769 1.00 98.44 288 PHE A N 1
ATOM 2278 C CA . PHE A 1 288 ? 3.468 -5.939 -16.230 1.00 98.44 288 PHE A CA 1
ATOM 2279 C C . PHE A 1 288 ? 2.578 -4.803 -15.733 1.00 98.44 288 PHE A C 1
ATOM 2281 O O . PHE A 1 288 ? 1.822 -4.228 -16.516 1.00 98.44 288 PHE A O 1
ATOM 2288 N N . LEU A 1 289 ? 2.674 -4.482 -14.444 1.00 97.81 289 LEU A N 1
ATOM 2289 C CA . LEU A 1 289 ? 1.890 -3.455 -13.764 1.00 97.81 289 LEU A CA 1
ATOM 2290 C C . LEU A 1 289 ? 2.828 -2.363 -13.258 1.00 97.81 289 LEU A C 1
ATOM 2292 O O . LEU A 1 289 ? 3.630 -2.587 -12.353 1.00 97.81 289 LEU A O 1
ATOM 2296 N N . CYS A 1 290 ? 2.723 -1.179 -13.848 1.00 97.81 290 CYS A N 1
ATOM 2297 C CA . CYS A 1 290 ? 3.571 -0.039 -13.543 1.00 97.81 290 CYS A CA 1
ATOM 2298 C C . CYS A 1 290 ? 2.777 1.072 -12.864 1.00 97.81 290 CYS A C 1
ATOM 2300 O O . CYS A 1 290 ? 1.780 1.549 -13.412 1.00 97.81 290 CYS A O 1
ATOM 2302 N N . SER A 1 291 ? 3.292 1.533 -11.728 1.00 95.44 291 SER A N 1
ATOM 2303 C CA . SER A 1 291 ? 2.897 2.786 -11.091 1.00 95.44 291 SER A CA 1
ATOM 2304 C C . SER A 1 291 ? 4.047 3.773 -11.216 1.00 95.44 291 SER A C 1
ATOM 2306 O O . SER A 1 291 ? 5.079 3.623 -10.559 1.00 95.44 291 SER A O 1
ATOM 2308 N N . ASN A 1 292 ? 3.875 4.783 -12.068 1.00 96.19 292 ASN A N 1
ATOM 2309 C CA . ASN A 1 292 ? 4.869 5.817 -12.305 1.00 96.19 292 ASN A CA 1
ATOM 2310 C C . ASN A 1 292 ? 4.338 7.197 -11.920 1.00 96.19 292 ASN A C 1
ATOM 2312 O O . ASN A 1 292 ? 3.220 7.567 -12.286 1.00 96.19 292 ASN A O 1
ATOM 2316 N N . ARG A 1 293 ? 5.154 7.983 -11.215 1.00 92.25 293 ARG A N 1
ATOM 2317 C CA . ARG A 1 293 ? 4.759 9.337 -10.810 1.00 92.25 293 ARG A CA 1
ATOM 2318 C C . ARG A 1 293 ? 4.682 10.302 -11.999 1.00 92.25 293 ARG A C 1
ATOM 2320 O O . ARG A 1 293 ? 5.345 10.128 -13.024 1.00 92.25 293 ARG A O 1
ATOM 2327 N N . ILE A 1 294 ? 3.908 11.364 -11.809 1.00 92.06 294 ILE A N 1
ATOM 2328 C CA . ILE A 1 294 ? 3.861 12.544 -12.679 1.00 92.06 294 ILE A CA 1
ATOM 2329 C C . ILE A 1 294 ? 4.525 13.747 -11.993 1.00 92.06 294 ILE A C 1
ATOM 2331 O O . ILE A 1 294 ? 5.054 13.650 -10.883 1.00 92.06 294 ILE A O 1
ATOM 2335 N N . GLY A 1 295 ? 4.462 14.900 -12.657 1.00 91.56 295 GLY A N 1
ATOM 2336 C CA . GLY A 1 295 ? 4.881 16.183 -12.108 1.00 91.56 295 GLY A CA 1
ATOM 2337 C C . GLY A 1 295 ? 6.335 16.503 -12.424 1.00 91.56 295 GLY A C 1
ATOM 2338 O O . GLY A 1 295 ? 6.904 16.013 -13.403 1.00 91.56 295 GLY A O 1
ATOM 2339 N N . SER A 1 296 ? 6.925 17.366 -11.607 1.00 91.62 296 SER A N 1
ATOM 2340 C CA . SER A 1 296 ? 8.301 17.811 -11.786 1.00 91.62 296 SER A CA 1
ATOM 2341 C C . SER A 1 296 ? 8.979 18.082 -10.459 1.00 91.62 296 SER A C 1
ATOM 2343 O O . SER A 1 296 ? 8.342 18.568 -9.527 1.00 91.62 296 SER A O 1
ATOM 2345 N N . GLU A 1 297 ? 10.282 17.856 -10.410 1.00 88.00 297 GLU A N 1
ATOM 2346 C CA . GLU A 1 297 ? 11.106 18.092 -9.235 1.00 88.00 297 GLU A CA 1
ATOM 2347 C C . GLU A 1 297 ? 12.481 18.598 -9.674 1.00 88.00 297 GLU A C 1
ATOM 2349 O O . GLU A 1 297 ? 13.124 17.997 -10.532 1.00 88.00 297 GLU A O 1
ATOM 2354 N N . ASN A 1 298 ? 12.920 19.740 -9.132 1.00 88.94 298 ASN A N 1
ATOM 2355 C CA . ASN A 1 298 ? 14.221 20.351 -9.445 1.00 88.94 298 ASN A CA 1
ATOM 2356 C C . ASN A 1 298 ? 14.525 20.461 -10.957 1.00 88.94 298 ASN A C 1
ATOM 2358 O O . ASN A 1 298 ? 15.652 20.249 -11.396 1.00 88.94 298 ASN A O 1
ATOM 2362 N N . GLY A 1 299 ? 13.506 20.771 -11.768 1.00 86.69 299 GLY A N 1
ATOM 2363 C CA . GLY A 1 299 ? 13.627 20.895 -13.227 1.00 86.69 299 GLY A CA 1
ATOM 2364 C C . GLY A 1 299 ? 13.608 19.571 -14.003 1.00 86.69 299 GLY A C 1
ATOM 2365 O O . GLY A 1 299 ? 13.645 19.598 -15.230 1.00 86.69 299 GLY A O 1
ATOM 2366 N N . THR A 1 300 ? 13.508 18.429 -13.321 1.00 88.50 300 THR A N 1
ATOM 2367 C CA . THR A 1 300 ? 13.247 17.120 -13.937 1.00 88.50 300 THR A CA 1
ATOM 2368 C C . THR A 1 300 ? 11.743 16.900 -14.027 1.00 88.50 300 THR A C 1
ATOM 2370 O O . THR A 1 300 ? 11.032 17.140 -13.056 1.00 88.50 300 THR A O 1
ATOM 2373 N N . PHE A 1 301 ? 11.251 16.445 -15.176 1.00 93.12 301 PHE A N 1
ATOM 2374 C CA . PHE A 1 301 ? 9.842 16.107 -15.381 1.00 93.12 301 PHE A CA 1
ATOM 2375 C C . PHE A 1 301 ? 9.662 14.594 -15.367 1.00 93.12 301 PHE A C 1
ATOM 2377 O O . PHE A 1 301 ? 10.530 13.876 -15.858 1.00 93.12 301 PHE A O 1
ATOM 2384 N N . PHE A 1 302 ? 8.531 14.114 -14.852 1.00 94.19 302 PHE A N 1
ATOM 2385 C CA . PHE A 1 302 ? 8.194 12.693 -14.828 1.00 94.19 302 PHE A CA 1
ATOM 2386 C C . PHE A 1 302 ? 7.067 12.378 -15.805 1.00 94.19 302 PHE A C 1
ATOM 2388 O O . PHE A 1 302 ? 6.113 13.146 -15.957 1.00 94.19 302 PHE A O 1
ATOM 2395 N N . VAL A 1 303 ? 7.196 11.250 -16.501 1.00 94.62 303 VAL A N 1
ATOM 2396 C CA . VAL A 1 303 ? 6.365 10.944 -17.673 1.00 94.62 303 VAL A CA 1
ATOM 2397 C C . VAL A 1 303 ? 4.985 10.399 -17.309 1.00 94.62 303 VAL A C 1
ATOM 2399 O O . VAL A 1 303 ? 4.140 10.330 -18.192 1.00 94.62 303 VAL A O 1
ATOM 2402 N N . GLY A 1 304 ? 4.720 10.010 -16.056 1.00 93.50 304 GLY A N 1
ATOM 2403 C CA . GLY A 1 304 ? 3.485 9.301 -15.709 1.00 93.50 304 GLY A CA 1
ATOM 2404 C C . GLY A 1 304 ? 3.374 7.992 -16.477 1.00 93.50 304 GLY A C 1
ATOM 2405 O O . GLY A 1 304 ? 4.313 7.203 -16.491 1.00 93.50 304 GLY A O 1
ATOM 2406 N N . ALA A 1 305 ? 2.265 7.776 -17.183 1.00 94.56 305 ALA A N 1
ATOM 2407 C CA . ALA A 1 305 ? 2.075 6.571 -17.988 1.00 94.56 305 ALA A CA 1
ATOM 2408 C C . ALA A 1 305 ? 2.067 5.268 -17.177 1.00 94.56 305 ALA A C 1
ATOM 2410 O O . ALA A 1 305 ? 2.459 4.219 -17.692 1.00 94.56 305 ALA A O 1
ATOM 2411 N N . SER A 1 306 ? 1.603 5.319 -15.924 1.00 96.75 306 SER A N 1
ATOM 2412 C CA . SER A 1 306 ? 1.216 4.111 -15.187 1.00 96.75 306 SER A CA 1
ATOM 2413 C C . SER A 1 306 ? 0.371 3.216 -16.093 1.00 96.75 306 SER A C 1
ATOM 2415 O O . SER A 1 306 ? -0.433 3.722 -16.878 1.00 96.75 306 SER A O 1
ATOM 2417 N N . CYS A 1 307 ? 0.582 1.906 -16.066 1.00 97.31 307 CYS A N 1
ATOM 2418 C CA . CYS A 1 307 ? -0.035 1.015 -17.045 1.00 97.31 307 CYS A CA 1
ATOM 2419 C C . CYS A 1 307 ? -0.143 -0.427 -16.564 1.00 97.31 307 CYS A C 1
ATOM 2421 O O . CYS A 1 307 ? 0.559 -0.854 -15.650 1.00 97.31 307 CYS A O 1
ATOM 2423 N N . ALA A 1 308 ? -1.003 -1.176 -17.247 1.00 97.56 308 ALA A N 1
ATOM 2424 C CA . ALA A 1 308 ? -1.034 -2.625 -17.231 1.00 97.56 308 ALA A CA 1
ATOM 2425 C C . ALA A 1 308 ? -0.791 -3.137 -18.655 1.00 97.56 308 ALA A C 1
ATOM 2427 O O . ALA A 1 308 ? -1.493 -2.738 -19.591 1.00 97.56 308 ALA A O 1
ATOM 2428 N N . LEU A 1 309 ? 0.194 -4.015 -18.821 1.00 97.88 309 LEU A N 1
ATOM 2429 C CA . LEU A 1 309 ? 0.542 -4.638 -20.095 1.00 97.88 309 LEU A CA 1
ATOM 2430 C C . LEU A 1 309 ? 0.388 -6.157 -19.997 1.00 97.88 309 LEU A C 1
ATOM 2432 O O . LEU A 1 309 ? 0.795 -6.766 -19.008 1.00 97.88 309 LEU A O 1
ATOM 2436 N N . SER A 1 310 ? -0.142 -6.765 -21.054 1.00 97.12 310 SER A N 1
ATOM 2437 C CA . SER A 1 310 ? 0.000 -8.198 -21.314 1.00 97.12 310 SER A CA 1
ATOM 2438 C C . SER A 1 310 ? 1.329 -8.430 -22.025 1.00 97.12 310 SER A C 1
ATOM 2440 O O . SER A 1 310 ? 1.611 -7.731 -22.999 1.00 97.12 310 SER A O 1
ATOM 2442 N N . LEU A 1 311 ? 2.137 -9.396 -21.575 1.00 97.56 311 LEU A N 1
ATOM 2443 C CA . LEU A 1 311 ? 3.381 -9.772 -22.263 1.00 97.56 311 LEU A CA 1
ATOM 2444 C C . LEU A 1 311 ? 3.170 -10.887 -23.300 1.00 97.56 311 LEU A C 1
ATOM 2446 O O . LEU A 1 311 ? 3.976 -11.031 -24.217 1.00 97.56 311 LEU A O 1
ATOM 2450 N N . LYS A 1 312 ? 2.077 -11.652 -23.208 1.00 95.69 312 LYS A N 1
ATOM 2451 C CA . LYS A 1 312 ? 1.608 -12.523 -24.291 1.00 95.69 312 LYS A CA 1
ATOM 2452 C C . LYS A 1 312 ? 0.918 -11.666 -25.339 1.00 95.69 312 LYS A C 1
ATOM 2454 O O . LYS A 1 312 ? 0.048 -10.878 -24.972 1.00 95.69 312 LYS A O 1
ATOM 2459 N N . GLU A 1 313 ? 1.286 -11.854 -26.608 1.00 93.38 313 GLU A N 1
ATOM 2460 C CA . GLU A 1 313 ? 0.802 -11.027 -27.725 1.00 93.38 313 GLU A CA 1
ATOM 2461 C C . GLU A 1 313 ? 0.817 -9.539 -27.327 1.00 93.38 313 GLU A C 1
ATOM 2463 O O . GLU A 1 313 ? -0.247 -8.949 -27.143 1.00 93.38 313 GLU A O 1
ATOM 2468 N N . PRO A 1 314 ? 2.017 -8.966 -27.086 1.00 93.81 314 PRO A N 1
ATOM 2469 C CA . PRO A 1 314 ? 2.195 -7.772 -26.269 1.00 93.81 314 PRO A CA 1
ATOM 2470 C C . PRO A 1 314 ? 1.168 -6.675 -26.540 1.00 93.81 314 PRO A C 1
ATOM 2472 O O . PRO A 1 314 ? 1.098 -6.128 -27.642 1.00 93.81 314 PRO A O 1
ATOM 2475 N N . ALA A 1 315 ? 0.382 -6.349 -25.517 1.00 95.50 315 ALA A N 1
ATOM 2476 C CA . ALA A 1 315 ? -0.746 -5.438 -25.636 1.00 95.50 315 ALA A CA 1
ATOM 2477 C C . ALA A 1 315 ? -0.862 -4.533 -24.410 1.00 95.50 315 ALA A C 1
ATOM 2479 O O . ALA A 1 315 ? -0.630 -4.950 -23.273 1.00 95.50 315 ALA A O 1
ATOM 2480 N N . VAL A 1 316 ? -1.265 -3.285 -24.648 1.00 96.81 316 VAL A N 1
ATOM 2481 C CA . VAL A 1 316 ? -1.613 -2.345 -23.580 1.00 96.81 316 VAL A CA 1
ATOM 2482 C C . VAL A 1 316 ? -3.031 -2.659 -23.121 1.00 96.81 316 VAL A C 1
ATOM 2484 O O . VAL A 1 316 ? -3.974 -2.477 -23.886 1.00 96.81 316 VAL A O 1
ATOM 2487 N N . VAL A 1 317 ? -3.180 -3.129 -21.883 1.00 95.94 317 VAL A N 1
ATOM 2488 C CA . VAL A 1 317 ? -4.495 -3.420 -21.291 1.00 95.94 317 VAL A CA 1
ATOM 2489 C C . VAL A 1 317 ? -5.145 -2.123 -20.817 1.00 95.94 317 VAL A C 1
ATOM 2491 O O . VAL A 1 317 ? -6.302 -1.852 -21.124 1.00 95.94 317 VAL A O 1
ATOM 2494 N N . ALA A 1 318 ? -4.380 -1.291 -20.110 1.00 95.06 318 ALA A N 1
ATOM 2495 C CA . ALA A 1 318 ? -4.771 0.060 -19.727 1.00 95.06 318 ALA A CA 1
ATOM 2496 C C . ALA A 1 318 ? -3.530 0.923 -19.493 1.00 95.06 318 ALA A C 1
ATOM 2498 O O . ALA A 1 318 ? -2.465 0.411 -19.139 1.00 95.06 318 ALA A O 1
ATOM 2499 N N . HIS A 1 319 ? -3.666 2.236 -19.648 1.00 95.88 319 HIS A N 1
ATOM 2500 C CA . HIS A 1 319 ? -2.633 3.183 -19.251 1.00 95.88 319 HIS A CA 1
ATOM 2501 C C . HIS A 1 319 ? -3.243 4.514 -18.820 1.00 95.88 319 HIS A C 1
ATOM 2503 O O . HIS A 1 319 ? -4.311 4.903 -19.289 1.00 95.88 319 HIS A O 1
ATOM 2509 N N . ALA A 1 320 ? -2.518 5.215 -17.961 1.00 93.38 320 ALA A N 1
ATOM 2510 C CA . ALA A 1 320 ? -2.824 6.558 -17.522 1.00 93.38 320 ALA A CA 1
ATOM 2511 C C . ALA A 1 320 ? -2.226 7.580 -18.491 1.00 93.38 320 ALA A C 1
ATOM 2513 O O . ALA A 1 320 ? -1.365 7.267 -19.331 1.00 93.38 320 ALA A O 1
ATOM 2514 N N . GLY A 1 321 ? -2.673 8.823 -18.361 1.00 91.06 321 GLY A N 1
ATOM 2515 C CA . GLY A 1 321 ? -2.041 9.963 -19.010 1.00 91.06 321 GLY A CA 1
ATOM 2516 C C . GLY A 1 321 ? -0.614 10.238 -18.508 1.00 91.06 321 GLY A C 1
ATOM 2517 O O . GLY A 1 321 ? -0.078 9.588 -17.609 1.00 91.06 321 GLY A O 1
ATOM 2518 N N . ARG A 1 322 ? 0.026 11.254 -19.096 1.00 93.00 322 ARG A N 1
ATOM 2519 C CA . ARG A 1 322 ? 1.376 11.700 -18.694 1.00 93.00 322 ARG A CA 1
ATOM 2520 C C . ARG A 1 322 ? 1.384 12.777 -17.604 1.00 93.00 322 ARG A C 1
ATOM 2522 O O . ARG A 1 322 ? 2.455 13.191 -17.159 1.00 93.00 322 ARG A O 1
ATOM 2529 N N . ARG A 1 323 ? 0.215 13.330 -17.262 1.00 86.94 323 ARG A N 1
ATOM 2530 C CA . ARG A 1 323 ? 0.103 14.624 -16.555 1.00 86.94 323 ARG A CA 1
ATOM 2531 C C . ARG A 1 323 ? -1.006 14.702 -15.516 1.00 86.94 323 ARG A C 1
ATOM 2533 O O . ARG A 1 323 ? -1.057 15.679 -14.782 1.00 86.94 323 ARG A O 1
ATOM 2540 N N . THR A 1 324 ? -1.887 13.721 -15.488 1.00 84.00 324 THR A N 1
ATOM 2541 C CA . THR A 1 324 ? -3.079 13.689 -14.647 1.00 84.00 324 THR A CA 1
ATOM 2542 C C . THR A 1 324 ? -2.900 12.616 -13.589 1.00 84.00 324 THR A C 1
ATOM 2544 O O . THR A 1 324 ? -2.408 11.526 -13.882 1.00 84.00 324 THR A O 1
ATOM 2547 N N . GLU A 1 325 ? -3.239 12.952 -12.347 1.00 85.50 325 GLU A N 1
ATOM 2548 C CA . GLU A 1 325 ? -3.324 11.963 -11.277 1.00 85.50 325 GLU A CA 1
ATOM 2549 C C . GLU A 1 325 ? -4.533 11.076 -11.554 1.00 85.50 325 GLU A C 1
ATOM 2551 O O . GLU A 1 325 ? -5.651 11.563 -11.725 1.00 85.50 325 GLU A O 1
ATOM 2556 N N . GLU A 1 326 ? -4.291 9.776 -11.676 1.00 82.50 326 GLU A N 1
ATOM 2557 C CA . GLU A 1 326 ? -5.287 8.815 -12.127 1.00 82.50 326 GLU A CA 1
ATOM 2558 C C . GLU A 1 326 ? -5.116 7.499 -11.372 1.00 82.50 326 GLU A C 1
ATOM 2560 O O . GLU A 1 326 ? -3.997 7.042 -11.127 1.00 82.50 326 GLU A O 1
ATOM 2565 N N . LEU A 1 327 ? -6.244 6.864 -11.052 1.00 83.38 327 LEU A N 1
ATOM 2566 C CA . LEU A 1 327 ? -6.299 5.492 -10.564 1.00 83.38 327 LEU A CA 1
ATOM 2567 C C . LEU A 1 327 ? -6.749 4.582 -11.707 1.00 83.38 327 LEU A C 1
ATOM 2569 O O . LEU A 1 327 ? -7.878 4.685 -12.187 1.00 83.38 327 LEU A O 1
ATOM 2573 N N . LEU A 1 328 ? -5.882 3.659 -12.120 1.00 82.25 328 LEU A N 1
ATOM 2574 C CA . LEU A 1 328 ? -6.244 2.624 -13.082 1.00 82.25 328 LEU A CA 1
ATOM 2575 C C . LEU A 1 328 ? -6.750 1.387 -12.348 1.00 82.25 328 LEU A C 1
ATOM 2577 O O . LEU A 1 328 ? -6.028 0.788 -11.551 1.00 82.25 328 LEU A O 1
ATOM 2581 N N . ARG A 1 329 ? -7.973 0.968 -12.669 1.00 84.44 329 ARG A N 1
ATOM 2582 C CA . ARG A 1 329 ? -8.513 -0.333 -12.271 1.00 84.44 329 ARG A CA 1
ATOM 2583 C C . ARG A 1 329 ? -8.540 -1.240 -13.493 1.00 84.44 329 ARG A C 1
ATOM 2585 O O . ARG A 1 329 ? -9.143 -0.889 -14.503 1.00 84.44 329 ARG A O 1
ATOM 2592 N N . VAL A 1 330 ? -7.884 -2.391 -13.394 1.00 83.69 330 VAL A N 1
ATOM 2593 C C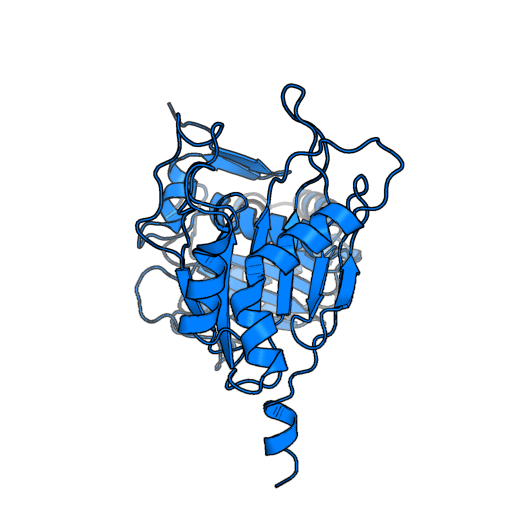A . VAL A 1 330 ? -7.736 -3.347 -14.496 1.00 83.69 330 VAL A CA 1
ATOM 2594 C C . VAL A 1 330 ? -8.104 -4.736 -14.002 1.00 83.69 330 VAL A C 1
ATOM 2596 O O . VAL A 1 330 ? -7.680 -5.140 -12.922 1.00 83.69 330 VAL A O 1
ATOM 2599 N N . GLU A 1 331 ? -8.885 -5.461 -14.795 1.00 86.75 331 GLU A N 1
ATOM 2600 C CA . GLU A 1 331 ? -9.185 -6.870 -14.560 1.00 86.75 331 GLU A CA 1
ATOM 2601 C C . GLU A 1 331 ? -8.206 -7.725 -15.362 1.00 86.75 331 GLU A C 1
ATOM 2603 O O . GLU A 1 331 ? -8.070 -7.560 -16.576 1.00 86.75 331 GLU A O 1
ATOM 2608 N N . ILE A 1 332 ? -7.494 -8.614 -14.672 1.00 83.88 332 ILE A N 1
ATOM 2609 C CA . ILE A 1 332 ? -6.507 -9.508 -15.274 1.00 83.88 332 ILE A CA 1
ATOM 2610 C C . ILE A 1 332 ? -7.070 -10.929 -15.207 1.00 83.88 332 ILE A C 1
ATOM 2612 O O . ILE A 1 332 ? -7.342 -11.404 -14.103 1.00 83.88 332 ILE A O 1
ATOM 2616 N N . PRO A 1 333 ? -7.260 -11.616 -16.347 1.00 78.25 333 PRO A N 1
ATOM 2617 C CA . PRO A 1 333 ? -7.774 -12.979 -16.351 1.00 78.25 333 PRO A CA 1
ATOM 2618 C C . PRO A 1 333 ? -6.829 -13.941 -15.621 1.00 78.25 333 PRO A C 1
ATOM 2620 O O . PRO A 1 333 ? -5.639 -14.011 -15.938 1.00 78.25 333 PRO A O 1
ATOM 2623 N N . ASP A 1 334 ? -7.369 -14.725 -14.687 1.00 74.69 334 ASP A N 1
ATOM 2624 C CA . ASP A 1 334 ? -6.639 -15.807 -14.027 1.00 74.69 334 ASP A CA 1
ATOM 2625 C C . ASP A 1 334 ? -6.905 -17.135 -14.745 1.00 74.69 334 ASP A C 1
ATOM 2627 O O . ASP A 1 334 ? -7.883 -17.836 -14.488 1.00 74.69 334 ASP A O 1
ATOM 2631 N N . HIS A 1 335 ? -6.043 -17.462 -15.706 1.00 65.75 335 HIS A N 1
ATOM 2632 C CA . HIS A 1 335 ? -6.208 -18.645 -16.551 1.00 65.75 335 HIS A CA 1
ATOM 2633 C C . HIS A 1 335 ? -5.948 -19.978 -15.826 1.00 65.75 335 HIS A C 1
ATOM 2635 O O . HIS A 1 335 ? -6.262 -21.025 -16.388 1.00 65.75 335 HIS A O 1
ATOM 2641 N N . GLU A 1 336 ? -5.396 -19.964 -14.610 1.00 57.31 336 GLU A N 1
ATOM 2642 C CA . GLU A 1 336 ? -5.102 -21.185 -13.845 1.00 57.31 336 GLU A CA 1
ATOM 2643 C C . GLU A 1 336 ? -6.284 -21.616 -12.962 1.00 57.31 336 GLU A C 1
ATOM 2645 O O . GLU A 1 336 ? -6.549 -22.812 -12.859 1.00 57.31 336 GLU A O 1
ATOM 2650 N N . ARG A 1 337 ? -7.070 -20.671 -12.420 1.00 49.78 337 ARG A N 1
ATOM 2651 C CA . ARG A 1 337 ? -8.275 -20.982 -11.619 1.00 49.78 337 ARG A CA 1
ATOM 2652 C C . ARG A 1 337 ? -9.445 -21.533 -12.437 1.00 49.78 337 ARG A C 1
ATOM 2654 O O . ARG A 1 337 ? -10.194 -22.369 -11.941 1.00 49.78 337 ARG A O 1
ATOM 2661 N N . VAL A 1 338 ? -9.585 -21.120 -13.698 1.00 45.12 338 VAL A N 1
ATOM 2662 C CA . VAL A 1 338 ? -10.688 -21.581 -14.569 1.00 45.12 338 VAL A CA 1
ATOM 2663 C C . VAL A 1 338 ? -10.575 -23.081 -14.879 1.00 45.12 338 VAL A C 1
ATOM 2665 O O . VAL A 1 338 ? -11.585 -23.756 -15.042 1.00 45.12 338 VAL A O 1
ATOM 2668 N N . ALA A 1 339 ? -9.361 -23.642 -14.894 1.00 44.75 339 ALA A N 1
ATOM 2669 C CA . ALA A 1 339 ? -9.151 -25.065 -15.165 1.00 44.75 339 ALA A CA 1
ATOM 2670 C C . ALA A 1 339 ? -9.540 -25.986 -13.990 1.00 44.75 339 ALA A C 1
ATOM 2672 O O . ALA A 1 339 ? -9.773 -27.174 -14.208 1.00 44.75 339 ALA A O 1
ATOM 2673 N N . THR A 1 340 ? -9.610 -25.465 -12.759 1.00 41.69 340 THR A N 1
ATOM 2674 C CA . THR A 1 340 ? -9.991 -26.242 -11.565 1.00 41.69 340 THR A CA 1
ATOM 2675 C C . THR A 1 340 ? -11.486 -26.213 -11.253 1.00 41.69 340 THR A C 1
ATOM 2677 O O . THR A 1 340 ? -11.943 -27.065 -10.500 1.00 41.69 340 THR A O 1
ATOM 2680 N N . GLU A 1 341 ? -12.261 -25.290 -11.832 1.00 42.00 341 GLU A N 1
ATOM 2681 C CA . GLU A 1 341 ? -13.725 -25.235 -11.650 1.00 42.00 341 GLU A CA 1
ATOM 2682 C C . GLU A 1 341 ? -14.508 -26.086 -12.673 1.00 42.00 341 GLU A C 1
ATOM 2684 O O . GLU A 1 341 ? -15.696 -26.338 -12.481 1.00 42.00 341 GLU A O 1
ATOM 2689 N N . GLU A 1 342 ? -13.856 -26.578 -13.734 1.00 41.44 342 GLU A N 1
ATOM 2690 C CA . GLU A 1 342 ? -14.467 -27.439 -14.765 1.00 41.44 342 GLU A CA 1
ATOM 2691 C C . GLU A 1 342 ? -14.206 -28.956 -14.576 1.00 41.44 342 GLU A C 1
ATOM 2693 O O . GLU A 1 342 ? -14.435 -29.732 -15.509 1.00 41.44 342 GLU A O 1
ATOM 2698 N N . GLN A 1 343 ? -13.751 -29.407 -13.395 1.00 35.12 343 GLN A N 1
ATOM 2699 C CA . GLN A 1 343 ? -13.540 -30.838 -13.082 1.00 35.12 343 GLN A CA 1
ATOM 2700 C C . GLN A 1 343 ? -14.476 -31.399 -12.013 1.00 35.12 343 GLN A C 1
ATOM 2702 O O . GLN A 1 343 ? -14.621 -30.766 -10.945 1.00 35.12 343 GLN A O 1
#

Secondary structure (DSSP, 8-state):
-PPEEEEETTEEEEHHHHGGGTTTS---HHHHHHHHHHHHHHHT-TTEEE--HHHHHHHHHT--SHHHHHHHHHHTTGGG-SEEEEEEE---STT-----EEEEEEETTEEEEE-SSTTTTHHHHHHHHHHHHHHHHHTT--TTTTGGGG-EE-TTPPPPSSSSGGGSSS---------SS--TTTTTTPPPPSS-EEEEETTTTEEEEEEEGGGGSPGGGTS-GGG-HHHHHHHHHT-SEEEEEE--B--S-TTS-THHHHHHHHHHTHHHHHHHHTT-SSSS--EEEEEE-EEEETTEEEE---EEEETTTTEEEEE--SSS----------TTTHHHH--

InterPro domains:
  IPR003653 Ulp1 protease family, C-terminal catalytic domain [PF02902] (25-168)
  IPR003653 Ulp1 protease family, C-terminal catalytic domain [PS50600] (11-177)
  IPR036526 Carbon-nitrogen hydrolase superfamily [SSF56317] (169-333)
  IPR038765 Papain-like cysteine peptidase superfamily [SSF54001] (3-168)
  IPR039703 Protein N-terminal amidase [PTHR11750] (168-336)

Organism: NCBI:txid325452

pLDDT: mean 89.3, std 10.84, range [35.12, 98.69]

Radius of gyration: 24.0 Å; chains: 1; bounding box: 56×52×59 Å

Sequence (343 aa):
MPHQVLNYHDVQLYDSDVALFSSQQWLNDNAINFYLQYLAQTRCLSDVLLMDPSVVSCLLHQCEEEDEYADLAGGLALKDKQLCLIPVSDNEALGGQSSHWSLLLFQDGHFRHFDSSGGHNKHSARRIAQAFEVLLRAVDRHDGDGAAEQVDDVEDAPQQQNGYDCGIPEGELVCNPRKTFLYETDKPWATAGDCFCTWHCPWLDKTISFGICMDINPDDFQAPFSAYEFGSHVLEHKSDLVLFACAWNDFEPHDVPPYKTLSYWAQRLSPVIDALSSGAYPKANCHFLCSNRIGSENGTFFVGASCALSLKEPAVVAHAGRRTEELLRVEIPDHERVATEEQ

Foldseek 3Di:
DFAWDDDDPVATDTPVQVVCVVDLAAHDLRVLQVVLSVCCVVVVCQQEAEDRQVLLVCLLAVDDDLVSLLVSLVVRVVVSHQKYKHKFFPAPDDVGDTQAIWIWMDHQLAIETAFQAPCPRVVRNLSSLVSVCSSCVSVVHCRNPVRSVPHHYDPPRHHDPDRHCRSPDPDDCQDDFFAAADDPVQVVPHDHDPDWDWDQDVVVRWIETEHEACRLQAHVVPHDRVPLPSLVVCQVSLGQEYEYEYAAWDPDDPPDWCVVVVVSSLSSNVVQLVCCVVVVRPDVWHKYFYAYDADDDPRTTGQGFGFIWISHVTDTQDTDGRHDDDDDDGDDDDPVVVVVVVD